Protein AF-A0A8H7GS78-F1 (afdb_monomer)

Mean predicted aligned error: 7.45 Å

Secondary structure (DSSP, 8-state):
-BTTB------------TT------TT-SS---B-S-S--S-TTS--GGGGS--TT-B-HHHHHHHHHHHHHHHHHHHHHHHHTT--SSEEEEEEEETTTTEEEEEEEESS-S-S---EEEGGGTEESSHHHHHHHHH--EEEEETTTTEEEEEE----HHHHTTT---TT---HHHHHHHTT--HHHHHHHHHHHHHHT-SSTTTSPPHHHHHTSTTTTTS--TT-

Solvent-accessible surface area (backbone atoms only — not comparable to full-atom values): 13872 Å² total; per-residue (Å²): 122,69,89,85,47,83,79,79,84,81,84,85,76,92,76,83,68,90,83,64,75,82,45,61,58,94,87,49,94,57,76,53,52,52,69,81,82,64,68,84,76,52,78,54,40,42,38,52,66,53,70,44,88,53,90,84,36,43,57,65,70,46,37,51,26,22,26,50,26,46,49,53,50,28,54,42,33,38,54,45,27,66,72,68,65,38,81,69,70,36,32,78,48,73,40,73,41,82,88,80,75,45,77,50,75,50,77,42,42,20,44,59,67,45,63,43,51,41,60,70,33,75,92,75,73,36,41,68,27,68,55,40,38,47,38,69,73,25,50,47,39,67,48,74,42,79,85,82,72,46,76,50,79,80,40,76,61,66,35,54,75,56,78,47,50,82,68,72,61,92,84,69,83,49,79,76,55,53,68,68,48,75,80,63,54,75,67,57,55,53,52,46,42,51,50,43,45,29,20,54,37,88,48,62,90,73,27,46,48,67,71,55,50,60,71,28,80,81,37,67,85,55,90,58,99,82,121

Structure (mmCIF, N/CA/C/O backbone):
data_AF-A0A8H7GS78-F1
#
_entry.id   AF-A0A8H7GS78-F1
#
loop_
_atom_site.group_PDB
_atom_site.id
_atom_site.type_symbol
_atom_site.label_atom_id
_atom_site.label_alt_id
_atom_site.label_comp_id
_atom_site.label_asym_id
_atom_site.label_entity_id
_atom_site.label_seq_id
_atom_site.pdbx_PDB_ins_code
_atom_site.Cartn_x
_atom_site.Cartn_y
_atom_site.Cartn_z
_atom_site.occupancy
_atom_site.B_iso_or_equiv
_atom_site.auth_seq_id
_atom_site.auth_comp_id
_atom_site.auth_asym_id
_atom_site.auth_atom_id
_atom_site.pdbx_PDB_model_num
ATOM 1 N N . MET A 1 1 ? 24.995 -21.670 -1.827 1.00 32.62 1 MET A N 1
ATOM 2 C CA . MET A 1 1 ? 25.680 -21.314 -3.086 1.00 32.62 1 MET A CA 1
ATOM 3 C C . MET A 1 1 ? 24.700 -21.621 -4.195 1.00 32.62 1 MET A C 1
ATOM 5 O O . MET A 1 1 ? 24.279 -22.762 -4.278 1.00 32.62 1 MET A O 1
ATOM 9 N N . VAL A 1 2 ? 24.305 -20.624 -4.973 1.00 42.94 2 VAL A N 1
ATOM 10 C CA . VAL A 1 2 ? 23.722 -20.824 -6.304 1.00 42.94 2 VAL A CA 1
ATOM 11 C C . VAL A 1 2 ? 24.726 -20.123 -7.220 1.00 42.94 2 VAL A C 1
ATOM 13 O O . VAL A 1 2 ? 25.110 -18.991 -6.922 1.00 42.94 2 VAL A O 1
ATOM 16 N N . ASP A 1 3 ? 25.297 -20.839 -8.188 1.00 47.97 3 ASP A N 1
ATOM 17 C CA . ASP A 1 3 ? 26.319 -20.322 -9.117 1.00 47.97 3 ASP A CA 1
ATOM 18 C C . ASP A 1 3 ? 27.620 -19.758 -8.509 1.00 47.97 3 ASP A C 1
ATOM 20 O O . ASP A 1 3 ? 28.215 -18.804 -9.006 1.00 47.97 3 ASP A O 1
ATOM 24 N N . GLY A 1 4 ? 28.111 -20.331 -7.404 1.00 53.88 4 GLY A N 1
ATOM 25 C CA . GLY A 1 4 ? 29.438 -19.981 -6.862 1.00 53.88 4 GLY A CA 1
ATOM 26 C C . GLY A 1 4 ? 29.580 -18.545 -6.322 1.00 53.88 4 GLY A C 1
ATOM 27 O O . GLY A 1 4 ? 30.627 -18.197 -5.776 1.00 53.88 4 GLY A O 1
ATOM 28 N N . LYS A 1 5 ? 28.530 -17.716 -6.388 1.00 56.47 5 LYS A N 1
ATOM 29 C CA . LYS A 1 5 ? 28.493 -16.371 -5.805 1.00 56.47 5 LYS A CA 1
ATOM 30 C C . LYS A 1 5 ? 27.976 -16.432 -4.366 1.00 56.47 5 LYS A C 1
ATOM 32 O O . LYS A 1 5 ? 26.915 -16.985 -4.067 1.00 56.47 5 LYS A O 1
ATOM 37 N N . LYS A 1 6 ? 28.736 -15.848 -3.436 1.00 52.50 6 LYS A N 1
ATOM 38 C CA . LYS A 1 6 ? 28.308 -15.648 -2.043 1.00 52.50 6 LYS A CA 1
ATOM 39 C C . LYS A 1 6 ? 27.243 -14.543 -2.039 1.00 52.50 6 LYS A C 1
ATOM 41 O O . LYS A 1 6 ? 27.588 -13.371 -2.145 1.00 52.50 6 LYS A O 1
ATOM 46 N N . ARG A 1 7 ? 25.954 -14.896 -1.942 1.00 58.84 7 ARG A N 1
ATOM 47 C CA . ARG A 1 7 ? 24.895 -13.901 -1.701 1.00 58.84 7 ARG A CA 1
ATOM 48 C C . ARG A 1 7 ? 25.190 -13.205 -0.366 1.00 58.84 7 ARG A C 1
ATOM 50 O O . ARG A 1 7 ? 25.323 -13.868 0.663 1.00 58.84 7 ARG A O 1
ATOM 57 N N . CYS A 1 8 ? 25.358 -11.884 -0.392 1.00 59.19 8 CYS A N 1
ATOM 58 C CA . CYS A 1 8 ? 25.516 -11.092 0.823 1.00 59.19 8 CYS A CA 1
ATOM 59 C C . CYS A 1 8 ? 24.169 -11.066 1.554 1.00 59.19 8 CYS A C 1
ATOM 61 O O . CYS A 1 8 ? 23.173 -10.606 0.996 1.00 59.19 8 CYS A O 1
ATOM 63 N N . ARG A 1 9 ? 24.120 -11.592 2.782 1.00 68.69 9 ARG A N 1
ATOM 64 C CA . ARG A 1 9 ? 22.907 -11.562 3.602 1.00 68.69 9 ARG A CA 1
ATOM 65 C C . ARG A 1 9 ? 22.712 -10.145 4.132 1.00 68.69 9 ARG A C 1
ATOM 67 O O . ARG A 1 9 ? 23.463 -9.700 4.998 1.00 68.69 9 ARG A O 1
ATOM 74 N N . VAL A 1 10 ? 21.702 -9.449 3.623 1.00 75.25 10 VAL A N 1
ATOM 75 C CA . VAL A 1 10 ? 21.278 -8.155 4.165 1.00 75.25 10 VAL A CA 1
ATOM 76 C C . VAL A 1 10 ? 20.312 -8.418 5.316 1.00 75.25 10 VAL A C 1
ATOM 78 O O . VAL A 1 10 ? 19.268 -9.029 5.118 1.00 75.25 10 VAL A O 1
ATOM 81 N N . ASN A 1 11 ? 20.659 -7.959 6.518 1.00 79.12 11 ASN A N 1
ATOM 82 C CA . ASN A 1 11 ? 19.765 -7.999 7.674 1.00 79.12 11 ASN A CA 1
ATOM 83 C C . ASN A 1 11 ? 19.215 -6.593 7.919 1.00 79.12 11 ASN A C 1
ATOM 85 O O . ASN A 1 11 ? 19.964 -5.696 8.309 1.00 79.12 11 ASN A O 1
ATOM 89 N N . LEU A 1 12 ? 17.914 -6.411 7.702 1.00 84.25 12 LEU A N 1
ATOM 90 C CA . LEU A 1 12 ? 17.214 -5.164 7.998 1.00 84.25 12 LEU A CA 1
ATOM 91 C C . LEU A 1 12 ? 16.594 -5.239 9.395 1.00 84.25 12 LEU A C 1
ATOM 93 O O . LEU A 1 12 ? 16.055 -6.270 9.791 1.00 84.25 12 LEU A O 1
ATOM 97 N N . LYS A 1 13 ? 16.675 -4.139 10.145 1.00 87.19 13 LYS A N 1
ATOM 98 C CA . LYS A 1 13 ? 16.045 -3.994 11.461 1.00 87.19 13 LYS A CA 1
ATOM 99 C C . LYS A 1 13 ? 15.246 -2.700 11.486 1.00 87.19 13 LYS A C 1
ATOM 101 O O . LYS A 1 13 ? 15.746 -1.669 11.046 1.00 87.19 13 LYS A O 1
ATOM 106 N N . ILE A 1 14 ? 14.029 -2.764 12.016 1.00 90.75 14 ILE A N 1
ATOM 107 C CA . ILE A 1 14 ? 13.222 -1.574 12.297 1.00 90.75 14 ILE A CA 1
ATOM 108 C C . ILE A 1 14 ? 13.773 -0.927 13.571 1.00 90.75 14 ILE A C 1
ATOM 110 O O . ILE A 1 14 ? 14.074 -1.615 14.548 1.00 90.75 14 ILE A O 1
ATOM 114 N N . SER A 1 15 ? 13.924 0.392 13.546 1.00 92.44 15 SER A N 1
ATOM 115 C CA . SER A 1 15 ? 14.403 1.202 14.665 1.00 92.44 15 SER A CA 1
ATOM 116 C C . SER A 1 15 ? 13.497 2.412 14.883 1.00 92.44 15 SER A C 1
ATOM 118 O O . SER A 1 15 ? 12.616 2.668 14.073 1.00 92.44 15 SER A O 1
ATOM 120 N N . ASP A 1 16 ? 13.774 3.174 15.942 1.00 91.12 16 ASP A N 1
ATOM 121 C CA . ASP A 1 16 ? 13.044 4.386 16.336 1.00 91.12 16 ASP A CA 1
ATOM 122 C C . ASP A 1 16 ? 11.577 4.147 16.739 1.00 91.12 16 ASP A C 1
ATOM 124 O O . ASP A 1 16 ? 10.620 4.440 16.028 1.00 91.12 16 ASP A O 1
ATOM 128 N N . PHE A 1 17 ? 11.406 3.632 17.957 1.00 92.19 17 PHE A N 1
ATOM 129 C CA . PHE A 1 17 ? 10.097 3.416 18.578 1.00 92.19 17 PHE A CA 1
ATOM 130 C C . PHE A 1 17 ? 9.628 4.625 19.412 1.00 92.19 17 PHE A C 1
ATOM 132 O O . PHE A 1 17 ? 8.694 4.494 20.205 1.00 92.19 17 PHE A O 1
ATOM 139 N N . GLY A 1 18 ? 10.229 5.815 19.243 1.00 89.62 18 GLY A N 1
ATOM 140 C CA . GLY A 1 18 ? 9.915 7.013 20.040 1.00 89.62 18 GLY A CA 1
ATOM 141 C C . GLY A 1 18 ? 8.491 7.556 19.851 1.00 89.62 18 GLY A C 1
ATOM 142 O O . GLY A 1 18 ? 8.005 8.332 20.673 1.00 89.62 18 GLY A O 1
ATOM 143 N N . LYS A 1 19 ? 7.807 7.135 18.780 1.00 88.25 19 LYS A N 1
ATOM 144 C CA . LYS A 1 19 ? 6.396 7.446 18.481 1.00 88.25 19 LYS A CA 1
ATOM 145 C C . LYS A 1 19 ? 5.484 6.213 18.497 1.00 88.25 19 LYS A C 1
ATOM 147 O O . LYS A 1 19 ? 4.354 6.286 18.021 1.00 88.25 19 LYS A O 1
ATOM 152 N N . SER A 1 20 ? 5.966 5.087 19.022 1.00 89.62 20 SER A N 1
ATOM 153 C CA . SER A 1 20 ? 5.157 3.875 19.162 1.00 89.62 20 SER A CA 1
ATOM 154 C C . SER A 1 20 ? 4.096 4.033 20.256 1.00 89.62 20 SER A C 1
ATOM 156 O O . SER A 1 20 ? 4.178 4.907 21.120 1.00 89.62 20 SER A O 1
ATOM 158 N N . SER A 1 21 ? 3.055 3.210 20.206 1.00 90.56 21 SER A N 1
ATOM 159 C CA . SER A 1 21 ? 2.005 3.173 21.224 1.00 90.56 21 SER A CA 1
ATOM 160 C C . 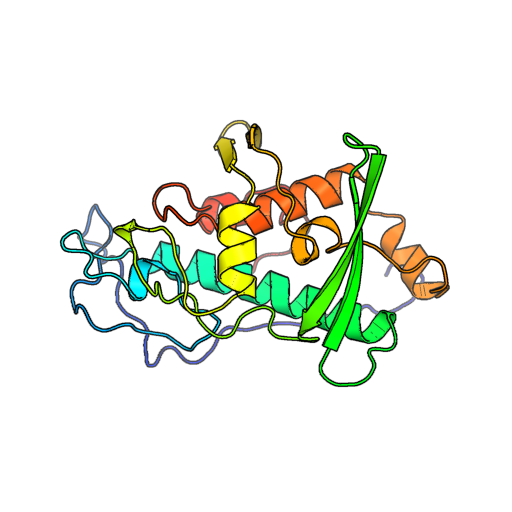SER A 1 21 ? 1.592 1.733 21.485 1.00 90.56 21 SER A C 1
ATOM 162 O O . SER A 1 21 ? 1.703 0.874 20.609 1.00 90.56 21 SER A O 1
ATOM 164 N N . VAL A 1 22 ? 1.128 1.462 22.703 1.00 90.94 22 VAL A N 1
ATOM 165 C CA . VAL A 1 22 ? 0.642 0.135 23.082 1.00 90.94 22 VAL A CA 1
ATOM 166 C C . VAL A 1 22 ? -0.713 -0.089 22.419 1.00 90.94 22 VAL A C 1
ATOM 168 O O . VAL A 1 22 ? -1.695 0.549 22.772 1.00 90.94 22 VAL A O 1
ATOM 171 N N . VAL A 1 23 ? -0.754 -1.000 21.450 1.00 91.62 23 VAL A N 1
ATOM 172 C CA . VAL A 1 23 ? -1.982 -1.348 20.712 1.00 91.62 23 VAL A CA 1
ATOM 173 C C . VAL A 1 23 ? -2.824 -2.400 21.423 1.00 91.62 23 VAL A C 1
ATOM 175 O O . VAL A 1 23 ? -4.000 -2.560 21.116 1.00 91.62 23 VAL A O 1
ATOM 178 N N . ARG A 1 24 ? -2.229 -3.165 22.344 1.00 92.94 24 ARG A N 1
ATOM 179 C CA . ARG A 1 24 ? -2.907 -4.220 23.098 1.00 92.94 24 ARG A CA 1
ATOM 180 C C . ARG A 1 24 ? -2.079 -4.616 24.315 1.00 92.94 24 ARG A C 1
ATOM 182 O O . ARG A 1 24 ? -0.886 -4.885 24.182 1.00 92.94 24 ARG A O 1
ATOM 189 N N . THR A 1 25 ? -2.705 -4.698 25.482 1.00 91.62 25 THR A N 1
ATOM 190 C CA . THR A 1 25 ? -2.110 -5.307 26.679 1.00 91.62 25 THR A CA 1
ATOM 191 C C . THR A 1 25 ? -2.530 -6.771 26.813 1.00 91.62 25 THR A C 1
ATOM 193 O O . THR A 1 25 ? -3.437 -7.241 26.127 1.00 91.62 25 THR A O 1
ATOM 196 N N . GLN A 1 26 ? -1.905 -7.509 27.733 1.00 90.38 26 GLN A N 1
ATOM 197 C CA . GLN A 1 26 ? -2.295 -8.892 28.037 1.00 90.38 26 GLN A CA 1
ATOM 198 C C . GLN A 1 26 ? -3.763 -9.020 28.489 1.00 90.38 26 GLN A C 1
ATOM 200 O O . GLN A 1 26 ? -4.372 -10.072 28.310 1.00 90.38 26 GLN A O 1
ATOM 205 N N . TRP A 1 27 ? -4.328 -7.956 29.060 1.00 91.81 27 TRP A N 1
ATOM 206 C CA . TRP A 1 27 ? -5.683 -7.927 29.611 1.00 91.81 27 TRP A CA 1
ATOM 207 C C . TRP A 1 27 ? -6.740 -7.549 28.570 1.00 91.81 27 TRP A C 1
ATOM 209 O O . TRP A 1 27 ? -7.931 -7.754 28.797 1.00 91.81 27 TRP A O 1
ATOM 219 N N . ASP A 1 28 ? -6.311 -7.021 27.421 1.00 91.25 28 ASP A N 1
ATOM 220 C CA . ASP A 1 28 ? -7.216 -6.564 26.378 1.00 91.25 28 ASP A CA 1
ATOM 221 C C . ASP A 1 28 ? -7.619 -7.707 25.442 1.00 91.25 28 ASP A C 1
ATOM 223 O O . ASP A 1 28 ? -6.794 -8.460 24.901 1.00 91.25 28 ASP A O 1
ATOM 227 N N . THR A 1 29 ? -8.918 -7.803 25.176 1.00 89.75 29 THR A N 1
ATOM 228 C CA . THR A 1 29 ? -9.470 -8.709 24.161 1.00 89.75 29 THR A CA 1
ATOM 229 C C . THR A 1 29 ? -9.411 -8.109 22.756 1.00 89.75 29 THR A C 1
ATOM 231 O O . THR A 1 29 ? -9.312 -8.859 21.785 1.00 89.75 29 THR A O 1
ATOM 234 N N . LEU A 1 30 ? -9.426 -6.778 22.645 1.00 90.12 30 LEU A N 1
ATOM 235 C CA . LEU A 1 30 ? -9.452 -6.016 21.394 1.00 90.12 30 LEU A CA 1
ATOM 236 C C . LEU A 1 30 ? -8.286 -5.018 21.317 1.00 90.12 30 LEU A C 1
ATOM 238 O O . LEU A 1 30 ? -7.628 -4.738 22.313 1.00 90.12 30 LEU A O 1
ATOM 242 N N . GLU A 1 31 ? -8.028 -4.495 20.117 1.00 92.00 31 GLU A N 1
ATOM 243 C CA . GLU A 1 31 ? -7.043 -3.427 19.898 1.00 92.00 31 GLU A CA 1
ATOM 244 C C . GLU A 1 31 ? -7.481 -2.117 20.578 1.00 92.00 31 GLU A C 1
ATOM 246 O O . GLU A 1 31 ? -8.643 -1.714 20.484 1.00 92.00 31 GLU A O 1
ATOM 251 N N . GLN A 1 32 ? -6.533 -1.425 21.209 1.00 91.56 32 GLN A N 1
ATOM 252 C CA . GLN A 1 32 ? -6.673 -0.045 21.659 1.00 91.56 32 GLN A CA 1
ATOM 253 C C . GLN A 1 32 ? -6.492 0.901 20.466 1.00 91.56 32 GLN A C 1
ATOM 255 O O . GLN A 1 32 ? -5.402 1.023 19.905 1.00 91.56 32 GLN A O 1
ATOM 260 N N . LEU A 1 33 ? -7.576 1.566 20.069 1.00 90.94 33 LEU A N 1
ATOM 261 C CA . LEU A 1 33 ? -7.566 2.503 18.948 1.00 90.94 33 LEU A CA 1
ATOM 262 C C . LEU A 1 33 ? -7.028 3.872 19.375 1.00 90.94 33 LEU A C 1
ATOM 264 O O . LEU A 1 33 ? -7.306 4.348 20.476 1.00 90.94 33 LEU A O 1
ATOM 268 N N . SER A 1 34 ? -6.317 4.546 18.472 1.00 87.50 34 SER A N 1
ATOM 269 C CA . SER A 1 34 ? -5.896 5.931 18.683 1.00 87.50 34 SER A CA 1
ATOM 270 C C . SER A 1 34 ? -7.085 6.880 18.543 1.00 87.50 34 SER A C 1
ATOM 272 O O . SER A 1 34 ? -7.763 6.887 17.514 1.00 87.50 34 SER A O 1
ATOM 274 N N . THR A 1 35 ? -7.322 7.700 19.567 1.00 84.06 35 THR A N 1
ATOM 275 C CA . THR A 1 35 ? -8.411 8.693 19.616 1.00 84.06 35 THR A CA 1
ATOM 276 C C . THR A 1 35 ? -7.904 10.129 19.754 1.00 84.06 35 THR A C 1
ATOM 278 O O . THR A 1 35 ? -8.701 11.034 19.984 1.00 84.06 35 THR A O 1
ATOM 281 N N . SER A 1 36 ? -6.589 10.359 19.649 1.00 73.38 36 SER A N 1
ATOM 282 C CA . SER A 1 36 ? -5.973 11.672 19.899 1.00 73.38 36 SER A CA 1
ATOM 283 C C . SER A 1 36 ? -6.441 12.759 18.927 1.00 73.38 36 SER A C 1
ATOM 285 O O . SER A 1 36 ? -6.293 13.940 19.227 1.00 73.38 36 SER A O 1
ATOM 287 N N . GLY A 1 37 ? -6.974 12.377 17.758 1.00 70.00 37 GLY A N 1
ATOM 288 C CA . GLY A 1 37 ? -7.360 13.304 16.688 1.00 70.00 37 GLY A CA 1
ATOM 289 C C . GLY A 1 37 ? -6.177 14.059 16.071 1.00 70.00 37 GLY A C 1
ATOM 290 O O . GLY A 1 37 ? -6.375 14.913 15.212 1.00 70.00 37 GLY A O 1
ATOM 291 N N . VAL A 1 38 ? -4.952 13.755 16.506 1.00 76.62 38 VAL A N 1
ATOM 292 C CA . VAL A 1 38 ? -3.710 14.315 15.979 1.00 76.62 38 VAL A CA 1
ATOM 293 C C . VAL A 1 38 ? -3.105 13.275 15.058 1.00 76.62 38 VAL A C 1
ATOM 295 O O . VAL A 1 38 ? -2.898 12.137 15.475 1.00 76.62 38 VAL A O 1
ATOM 298 N N . ALA A 1 39 ? -2.809 13.680 13.829 1.00 79.50 39 ALA A N 1
ATOM 299 C CA . ALA A 1 39 ? -2.180 12.809 12.855 1.00 79.50 39 ALA A CA 1
ATOM 300 C C . ALA A 1 39 ? -0.751 12.455 13.311 1.00 79.50 39 ALA A C 1
ATOM 302 O O . ALA A 1 39 ? 0.039 13.342 13.652 1.00 79.50 39 ALA A O 1
ATOM 303 N N . ILE A 1 40 ? -0.420 11.161 13.351 1.00 82.94 40 ILE A N 1
ATOM 304 C CA . ILE A 1 40 ? 0.877 10.661 13.833 1.00 82.94 40 ILE A CA 1
ATOM 305 C C . ILE A 1 40 ? 1.567 9.879 12.717 1.00 82.94 40 ILE A C 1
ATOM 307 O O . ILE A 1 40 ? 1.210 8.736 12.419 1.00 82.94 40 ILE A O 1
ATOM 311 N N . GLY A 1 41 ? 2.622 10.471 12.164 1.00 85.00 41 GLY A N 1
ATOM 312 C CA . GLY A 1 41 ? 3.499 9.842 11.186 1.00 85.00 41 GLY A CA 1
ATOM 313 C C . GLY A 1 41 ? 4.287 10.879 10.398 1.00 85.00 41 GLY A C 1
ATOM 314 O O . GLY A 1 41 ? 4.298 12.063 10.738 1.00 85.00 41 GLY A O 1
ATOM 315 N N . SER A 1 42 ? 4.945 10.418 9.342 1.00 91.88 42 SER A N 1
ATOM 316 C CA . SER A 1 42 ? 5.601 11.284 8.369 1.00 91.88 42 SER A CA 1
ATOM 317 C C . SER A 1 42 ? 4.894 11.152 7.030 1.00 91.88 42 SER A C 1
ATOM 319 O O . SER A 1 42 ? 4.731 10.046 6.510 1.00 91.88 42 SER A O 1
ATOM 321 N N . GLU A 1 43 ? 4.500 12.282 6.454 1.00 93.06 43 GLU A N 1
ATOM 322 C CA . GLU A 1 43 ? 4.226 12.370 5.020 1.00 93.06 43 GLU A CA 1
ATOM 323 C C . GLU A 1 43 ? 5.469 11.854 4.266 1.00 93.06 43 GLU A C 1
ATOM 325 O O . GLU A 1 43 ? 6.583 12.214 4.664 1.00 93.06 43 GLU A O 1
ATOM 330 N N . PRO A 1 44 ? 5.367 10.964 3.254 1.00 94.50 44 PRO A N 1
ATOM 331 C CA . PRO A 1 44 ? 4.194 10.455 2.518 1.00 94.50 44 PRO A CA 1
ATOM 332 C C . PRO A 1 44 ? 3.646 9.080 2.967 1.00 94.50 44 PRO A C 1
ATOM 334 O O . PRO A 1 44 ? 2.823 8.472 2.276 1.00 94.50 44 PRO A O 1
ATOM 337 N N . TYR A 1 45 ? 4.117 8.553 4.097 1.00 96.38 45 TYR A N 1
ATOM 338 C CA . TYR A 1 45 ? 3.793 7.203 4.584 1.00 96.38 45 TYR A CA 1
ATOM 339 C C . TYR A 1 45 ? 2.490 7.139 5.388 1.00 96.38 45 TYR A C 1
ATOM 341 O O . TYR A 1 45 ? 2.041 6.054 5.750 1.00 96.38 45 TYR A O 1
ATOM 349 N N . MET A 1 46 ? 1.896 8.290 5.702 1.00 95.00 46 MET A N 1
ATOM 350 C CA . MET A 1 46 ? 0.677 8.379 6.501 1.00 95.00 46 MET A CA 1
ATOM 351 C C . MET A 1 46 ? -0.535 7.835 5.746 1.00 95.00 46 MET A C 1
ATOM 353 O O . MET A 1 46 ? -0.760 8.149 4.575 1.00 95.00 46 MET A O 1
ATOM 357 N N . ALA A 1 47 ? -1.329 7.025 6.443 1.00 94.88 47 ALA A N 1
ATOM 358 C CA . ALA A 1 47 ? -2.569 6.478 5.915 1.00 94.88 47 ALA A CA 1
ATOM 359 C C . ALA A 1 47 ? -3.645 7.576 5.798 1.00 94.88 47 ALA A C 1
ATOM 361 O O . ALA A 1 47 ? -3.694 8.469 6.646 1.00 94.88 47 ALA A O 1
ATOM 362 N N . PRO A 1 48 ? -4.535 7.526 4.792 1.00 93.44 48 PRO A N 1
ATOM 363 C CA . PRO A 1 48 ? -5.516 8.585 4.547 1.00 93.44 48 PRO A CA 1
ATOM 364 C C . PRO A 1 48 ? -6.467 8.816 5.728 1.00 93.44 48 PRO A C 1
ATOM 366 O O . PRO A 1 48 ? -6.916 9.941 5.942 1.0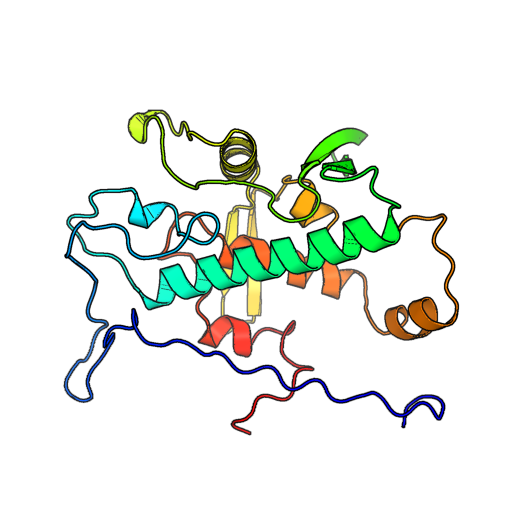0 93.44 48 PRO A O 1
ATOM 369 N N . GLU A 1 49 ? -6.770 7.779 6.515 1.00 91.44 49 GLU A N 1
ATOM 370 C CA . GLU A 1 49 ? -7.631 7.895 7.693 1.00 91.44 49 GLU A CA 1
ATOM 371 C C . GLU A 1 49 ? -7.042 8.766 8.818 1.00 91.44 49 GLU A C 1
ATOM 373 O O . GLU A 1 49 ? -7.820 9.341 9.577 1.00 91.44 49 GLU A O 1
ATOM 378 N N . GLU A 1 50 ? -5.715 8.942 8.889 1.00 90.69 50 GLU A N 1
ATOM 379 C CA . GLU A 1 50 ? -5.039 9.827 9.862 1.00 90.69 50 GLU A CA 1
ATOM 380 C C . GLU A 1 50 ? -5.403 11.301 9.657 1.00 90.69 50 GLU A C 1
ATOM 382 O O . GLU A 1 50 ? -5.380 12.093 10.595 1.00 90.69 50 GLU A O 1
ATOM 387 N N . HIS A 1 51 ? -5.780 11.671 8.433 1.00 87.94 51 HIS A N 1
ATOM 388 C CA . HIS A 1 51 ? -6.198 13.028 8.085 1.00 87.94 51 HIS A CA 1
ATOM 389 C C . HIS A 1 51 ? -7.701 13.259 8.292 1.00 87.94 51 HIS A C 1
ATOM 391 O O . HIS A 1 51 ? -8.226 14.327 7.966 1.00 87.94 51 HIS A O 1
ATOM 397 N N . THR A 1 52 ? -8.422 12.256 8.793 1.00 81.31 52 THR A N 1
ATOM 398 C CA . THR A 1 52 ? -9.862 12.334 9.029 1.00 81.31 52 THR A CA 1
ATOM 399 C C . THR A 1 52 ? -10.160 12.324 10.519 1.00 81.31 52 THR A C 1
ATOM 401 O O . THR A 1 52 ? -9.553 11.575 11.279 1.00 81.31 52 THR A O 1
ATOM 404 N N . ASN A 1 53 ? -11.145 13.119 10.947 1.00 68.12 53 ASN A N 1
ATOM 405 C CA . ASN A 1 53 ? -11.672 13.035 12.309 1.00 68.12 53 ASN A CA 1
ATOM 406 C C . ASN A 1 53 ? -12.484 11.743 12.462 1.00 68.12 53 ASN A C 1
ATOM 408 O O . ASN A 1 53 ? -13.713 11.730 12.360 1.00 68.12 53 ASN A O 1
ATOM 412 N N . ALA A 1 54 ? -11.783 10.632 12.674 1.00 66.31 54 ALA A N 1
ATOM 413 C CA . ALA A 1 54 ? -12.386 9.342 12.937 1.00 66.31 54 ALA A CA 1
ATOM 414 C C . ALA A 1 54 ? -12.883 9.303 14.388 1.00 66.31 54 ALA A C 1
ATOM 416 O O . ALA A 1 54 ? -12.159 8.919 15.303 1.00 66.31 54 ALA A O 1
ATOM 417 N N . HIS A 1 55 ? -14.154 9.653 14.605 1.00 67.56 55 HIS A N 1
ATOM 418 C CA . HIS A 1 55 ? -14.803 9.516 15.919 1.00 67.56 55 HIS A CA 1
ATOM 419 C C . HIS A 1 55 ? -14.747 8.083 16.480 1.00 67.56 55 HIS A C 1
ATOM 421 O O . HIS A 1 55 ? -14.867 7.891 17.683 1.00 67.56 55 HIS A O 1
ATOM 427 N N . GLN A 1 56 ? -14.570 7.081 15.612 1.00 73.44 56 GLN A N 1
ATOM 428 C CA . GLN A 1 56 ? -14.480 5.666 15.981 1.00 73.44 56 GLN A CA 1
ATOM 429 C C . GLN A 1 56 ? -13.057 5.214 16.361 1.00 73.44 56 GLN A C 1
ATOM 431 O O . GLN A 1 56 ? -12.882 4.049 16.703 1.00 73.44 56 GLN A O 1
ATOM 436 N N . GLY A 1 57 ? -12.063 6.109 16.318 1.00 86.12 57 GLY A N 1
ATOM 437 C CA . GLY A 1 57 ? -10.654 5.788 16.544 1.00 86.12 57 GLY A CA 1
ATOM 438 C C . GLY A 1 57 ? -9.967 5.145 15.331 1.00 86.12 57 GLY A C 1
ATOM 439 O O . GLY A 1 57 ? -10.618 4.640 14.413 1.00 86.12 57 GLY A O 1
ATOM 440 N N . ILE A 1 58 ? -8.633 5.188 15.320 1.00 90.31 58 ILE A N 1
ATOM 441 C CA . ILE A 1 58 ? -7.779 4.672 14.239 1.00 90.31 58 ILE A CA 1
ATOM 442 C C . ILE A 1 58 ? -6.999 3.452 14.735 1.00 90.31 58 ILE A C 1
ATOM 444 O O . ILE A 1 58 ? -6.402 3.486 15.811 1.00 90.31 58 ILE A O 1
ATOM 448 N N . SER A 1 59 ? -6.985 2.382 13.937 1.00 93.06 59 SER A N 1
ATOM 449 C CA . SER A 1 59 ? -6.146 1.207 14.196 1.00 93.06 59 SER A CA 1
ATOM 450 C C . SER A 1 59 ? -4.698 1.517 13.831 1.00 93.06 59 SER A C 1
ATOM 452 O O . SER A 1 59 ? -4.377 1.777 12.665 1.00 93.06 59 SER A O 1
ATOM 454 N N . LEU A 1 60 ? -3.818 1.469 14.829 1.00 92.25 60 LEU A N 1
ATOM 455 C CA . LEU A 1 60 ? -2.390 1.719 14.640 1.00 92.25 60 LEU A CA 1
ATOM 456 C C . LEU A 1 60 ? -1.734 0.567 13.865 1.00 92.25 60 LEU A C 1
ATOM 458 O O . LEU A 1 60 ? -0.836 0.783 13.057 1.00 92.25 60 LEU A O 1
ATOM 462 N N . LEU A 1 61 ? -2.252 -0.653 14.017 1.00 93.50 61 LEU A N 1
ATOM 463 C CA . LEU A 1 61 ? -1.793 -1.801 13.235 1.00 93.50 61 LEU A CA 1
ATOM 464 C C . LEU A 1 61 ? -2.090 -1.630 11.739 1.00 93.50 61 LEU A C 1
ATOM 466 O O . LEU A 1 61 ? -1.271 -1.971 10.882 1.00 93.50 61 LEU A O 1
ATOM 470 N N . LYS A 1 62 ? -3.269 -1.095 11.398 1.00 94.81 62 LYS A N 1
ATOM 471 C CA . LYS A 1 62 ? -3.660 -0.909 9.996 1.00 94.81 62 LYS A CA 1
ATOM 472 C C . LYS A 1 62 ? -2.908 0.230 9.326 1.00 94.81 62 LYS A C 1
ATOM 474 O O . LYS A 1 62 ? -2.592 0.091 8.142 1.00 94.81 62 LYS A O 1
ATOM 479 N N . LYS A 1 63 ? -2.601 1.327 10.024 1.00 93.12 63 LYS A N 1
ATOM 480 C CA . LYS A 1 63 ? -1.778 2.391 9.426 1.00 93.12 63 LYS A CA 1
ATOM 481 C C . LYS A 1 63 ? -0.334 1.932 9.183 1.00 93.12 63 LYS A C 1
ATOM 483 O O . LYS A 1 63 ? 0.238 2.305 8.166 1.00 93.12 63 LYS A O 1
ATOM 488 N N . ASP A 1 64 ? 0.222 1.060 10.028 1.00 95.00 64 ASP A N 1
ATOM 489 C CA . ASP A 1 64 ? 1.562 0.499 9.800 1.00 95.00 64 ASP A CA 1
ATOM 490 C C . ASP A 1 64 ? 1.578 -0.408 8.558 1.00 95.00 64 ASP A C 1
ATOM 492 O O . ASP A 1 64 ? 2.516 -0.369 7.762 1.00 95.00 64 ASP A O 1
ATOM 496 N N . CYS A 1 65 ? 0.493 -1.155 8.314 1.00 96.56 65 CYS A N 1
ATOM 497 C CA . CYS A 1 65 ? 0.325 -1.924 7.074 1.00 96.56 65 CYS A CA 1
ATOM 498 C C . CYS A 1 65 ? 0.256 -1.016 5.830 1.00 96.56 65 CYS A C 1
ATOM 500 O O . CYS A 1 65 ? 0.803 -1.362 4.783 1.00 96.56 65 CYS A O 1
ATOM 502 N N . TRP A 1 66 ? -0.371 0.160 5.939 1.00 97.44 66 TRP A N 1
ATOM 503 C CA . TRP A 1 66 ? -0.356 1.162 4.868 1.00 97.44 66 TRP A CA 1
ATOM 504 C C . TRP A 1 66 ? 1.057 1.687 4.610 1.00 97.44 66 TRP A C 1
ATOM 506 O O . TRP A 1 66 ? 1.509 1.708 3.464 1.00 97.44 66 TRP A O 1
ATOM 516 N N . ALA A 1 67 ? 1.773 2.069 5.671 1.00 96.75 67 ALA A N 1
ATOM 517 C CA . ALA A 1 67 ? 3.146 2.555 5.573 1.00 96.75 67 ALA A CA 1
ATOM 518 C C . ALA A 1 67 ? 4.064 1.512 4.917 1.00 96.75 67 ALA A C 1
ATOM 520 O O . ALA A 1 67 ? 4.868 1.862 4.053 1.00 96.75 67 ALA A O 1
ATOM 521 N N . LEU A 1 68 ? 3.886 0.225 5.238 1.00 96.19 68 LEU A N 1
ATOM 522 C CA . LEU A 1 68 ? 4.576 -0.876 4.564 1.00 96.19 68 LEU A CA 1
ATOM 523 C C . LEU A 1 68 ? 4.275 -0.905 3.058 1.00 96.19 68 LEU A C 1
ATOM 525 O O . LEU A 1 68 ? 5.201 -1.010 2.256 1.00 96.19 68 LEU A O 1
ATOM 529 N N . GLY A 1 69 ? 3.008 -0.764 2.658 1.00 96.81 69 GLY A N 1
ATOM 530 C CA . GLY A 1 69 ? 2.623 -0.672 1.246 1.00 96.81 69 GLY A CA 1
ATOM 531 C C . GLY A 1 69 ? 3.284 0.507 0.522 1.00 96.81 69 GLY A C 1
ATOM 532 O O . GLY A 1 69 ? 3.783 0.350 -0.595 1.00 96.81 69 GLY A O 1
ATOM 533 N N . ALA A 1 70 ? 3.357 1.670 1.175 1.00 97.19 70 ALA A N 1
ATOM 534 C CA . ALA A 1 70 ? 4.034 2.850 0.638 1.00 97.19 70 ALA A CA 1
ATOM 535 C C . ALA A 1 70 ? 5.553 2.634 0.506 1.00 97.19 70 ALA A C 1
ATOM 537 O O . ALA A 1 70 ? 6.136 2.998 -0.514 1.00 97.19 70 ALA A O 1
ATOM 538 N N . ILE A 1 71 ? 6.195 1.991 1.488 1.00 95.62 71 ILE A N 1
ATOM 539 C CA . ILE A 1 71 ? 7.622 1.631 1.431 1.00 95.62 71 ILE A CA 1
ATOM 540 C C . ILE A 1 71 ? 7.890 0.666 0.277 1.00 95.62 71 ILE A C 1
ATOM 542 O O . ILE A 1 71 ? 8.824 0.892 -0.490 1.00 95.62 71 ILE A O 1
ATOM 546 N N . VAL A 1 72 ? 7.068 -0.376 0.115 1.00 94.19 72 VAL A N 1
ATOM 547 C CA . VAL A 1 72 ? 7.173 -1.311 -1.017 1.00 94.19 72 VAL A CA 1
ATOM 548 C C . VAL A 1 72 ? 7.130 -0.539 -2.334 1.00 94.19 72 VAL A C 1
ATOM 550 O O . VAL A 1 72 ? 8.031 -0.697 -3.157 1.00 94.19 72 VAL A O 1
ATOM 553 N N . LEU A 1 73 ? 6.154 0.360 -2.508 1.00 94.00 73 LEU A N 1
ATOM 554 C CA . LEU A 1 73 ? 6.069 1.201 -3.703 1.00 94.00 73 LEU A CA 1
ATOM 555 C C . LEU A 1 73 ? 7.337 2.016 -3.940 1.00 94.00 73 LEU A C 1
ATOM 557 O O . LEU A 1 73 ? 7.868 2.003 -5.046 1.00 94.00 73 LEU A O 1
ATOM 561 N N . ILE A 1 74 ? 7.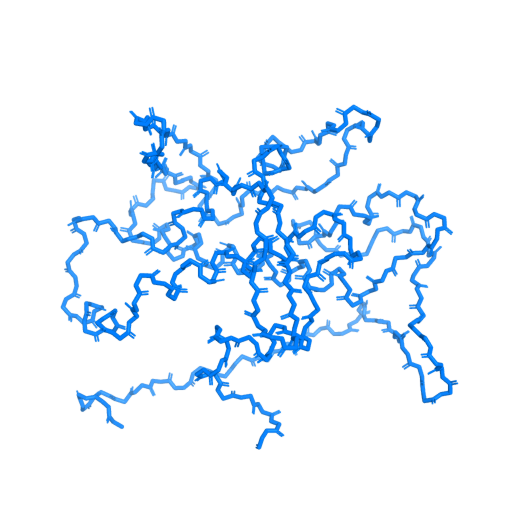826 2.707 -2.912 1.00 93.94 74 ILE A N 1
ATOM 562 C CA . ILE A 1 74 ? 9.009 3.565 -3.012 1.00 93.94 74 ILE A CA 1
ATOM 563 C C . ILE A 1 74 ? 10.244 2.742 -3.384 1.00 93.94 74 ILE A C 1
ATOM 565 O O . ILE A 1 74 ? 10.983 3.134 -4.282 1.00 93.94 74 ILE A O 1
ATOM 569 N N . LEU A 1 75 ? 10.459 1.586 -2.753 1.00 92.25 75 LEU A N 1
ATOM 570 C CA . LEU A 1 75 ? 11.612 0.728 -3.036 1.00 92.25 75 LEU A CA 1
ATOM 571 C C . LEU A 1 75 ? 11.603 0.222 -4.481 1.00 92.25 75 LEU A C 1
ATOM 573 O O . LEU A 1 75 ? 12.629 0.291 -5.161 1.00 92.25 75 LEU A O 1
ATOM 577 N N . PHE A 1 76 ? 10.451 -0.237 -4.975 1.00 89.62 76 PHE A N 1
ATOM 578 C CA . PHE A 1 76 ? 10.332 -0.665 -6.369 1.00 89.62 76 PHE A CA 1
ATOM 579 C C . PHE A 1 76 ? 10.441 0.501 -7.346 1.00 89.62 76 PHE A C 1
ATOM 581 O O . PHE A 1 76 ? 11.030 0.353 -8.413 1.00 89.62 76 PHE A O 1
ATOM 588 N N . ASN A 1 77 ? 9.950 1.678 -6.976 1.00 89.31 77 ASN A N 1
ATOM 589 C CA . ASN A 1 77 ? 10.056 2.860 -7.812 1.00 89.31 77 ASN A CA 1
ATOM 590 C C . ASN A 1 77 ? 11.502 3.384 -7.903 1.00 89.31 77 ASN A C 1
ATOM 592 O O . ASN A 1 77 ? 11.962 3.711 -8.994 1.00 89.31 77 ASN A O 1
ATOM 596 N N . ILE A 1 78 ? 12.261 3.356 -6.801 1.00 88.00 78 ILE A N 1
ATOM 597 C CA . ILE A 1 78 ? 13.703 3.660 -6.789 1.00 88.00 78 ILE A CA 1
ATOM 598 C C . ILE A 1 78 ? 14.468 2.643 -7.639 1.00 88.00 78 ILE A C 1
ATOM 600 O O . ILE A 1 78 ? 15.278 3.029 -8.484 1.00 88.00 78 ILE A O 1
ATOM 604 N N . ARG A 1 79 ? 14.190 1.345 -7.456 1.00 85.44 79 ARG A N 1
ATOM 605 C CA . ARG A 1 79 ? 14.760 0.272 -8.286 1.00 85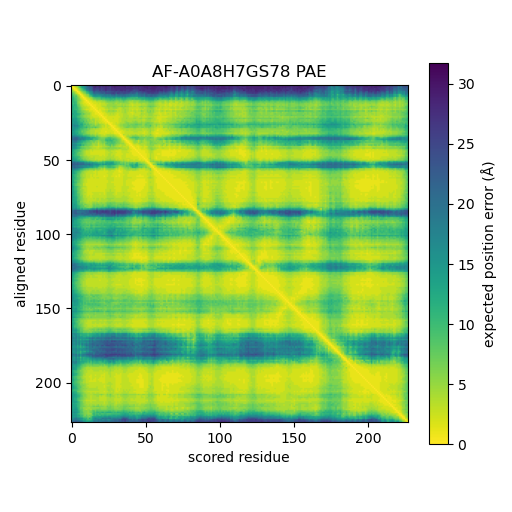.44 79 ARG A CA 1
ATOM 606 C C . ARG A 1 79 ? 14.485 0.525 -9.767 1.00 85.44 79 ARG A C 1
ATOM 608 O O . ARG A 1 79 ? 15.390 0.424 -10.587 1.00 85.44 79 ARG A O 1
ATOM 615 N N . ARG A 1 80 ? 13.252 0.887 -10.112 1.00 83.19 80 ARG A N 1
ATOM 616 C CA . ARG A 1 80 ? 12.869 1.214 -11.484 1.00 83.19 80 ARG A CA 1
ATOM 617 C C . ARG A 1 80 ? 13.639 2.425 -12.010 1.00 83.19 80 ARG A C 1
ATOM 619 O O . ARG A 1 80 ? 14.218 2.349 -13.086 1.00 83.19 80 ARG A O 1
ATOM 626 N N . SER A 1 81 ? 13.698 3.511 -11.245 1.00 82.31 81 SER A N 1
ATOM 627 C CA . SER A 1 81 ? 14.449 4.722 -11.599 1.00 82.31 81 SER A CA 1
ATOM 628 C C . SER A 1 81 ? 15.924 4.431 -11.909 1.00 82.31 81 SER A C 1
ATOM 630 O O . SER A 1 81 ? 16.477 4.991 -12.860 1.00 82.31 81 SER A O 1
ATOM 632 N N . PHE A 1 82 ? 16.534 3.505 -11.160 1.00 78.81 82 PHE A N 1
ATOM 633 C CA . PHE A 1 82 ? 17.895 3.028 -11.403 1.00 78.81 82 PHE A CA 1
ATOM 634 C C . PHE A 1 82 ? 18.039 2.333 -12.768 1.00 78.81 82 PHE A C 1
ATOM 636 O O . PHE A 1 82 ? 18.989 2.614 -13.497 1.00 78.81 82 PHE A O 1
ATOM 643 N N . PHE A 1 83 ? 17.089 1.473 -13.148 1.00 74.38 83 PHE A N 1
ATOM 644 C CA . PHE A 1 83 ? 17.140 0.745 -14.423 1.00 74.38 83 PHE A CA 1
ATOM 645 C C . PHE A 1 83 ? 16.769 1.598 -15.641 1.00 74.38 83 PHE A C 1
ATOM 647 O O . PHE A 1 83 ? 17.396 1.473 -16.689 1.00 74.38 83 PHE A O 1
ATOM 654 N N . PHE A 1 84 ? 15.792 2.495 -15.511 1.00 69.50 84 PHE A N 1
ATOM 655 C CA . PHE A 1 84 ? 15.267 3.295 -16.624 1.00 69.50 84 PHE A CA 1
ATOM 656 C C . PHE A 1 84 ? 16.090 4.561 -16.937 1.00 69.50 84 PHE A C 1
ATOM 658 O O . PHE A 1 84 ? 15.627 5.404 -17.700 1.00 69.50 84 PHE A O 1
ATOM 665 N N . LYS A 1 85 ? 17.306 4.713 -16.375 1.00 61.22 85 LYS A N 1
ATOM 666 C CA . LYS A 1 85 ? 18.141 5.930 -16.484 1.00 61.22 85 LYS A CA 1
ATOM 667 C C . LYS A 1 85 ? 17.305 7.197 -16.274 1.00 61.22 85 LYS A C 1
ATOM 669 O O . LYS A 1 85 ? 17.202 8.034 -17.170 1.00 61.22 85 LYS A O 1
ATOM 674 N N . SER A 1 86 ? 16.657 7.306 -15.111 1.00 60.12 86 SER A N 1
ATOM 675 C CA . SER A 1 86 ? 15.793 8.457 -14.844 1.00 60.12 86 SER A CA 1
ATOM 676 C C . SER A 1 86 ? 16.542 9.779 -15.067 1.00 60.12 86 SER A C 1
ATOM 678 O O . SER A 1 86 ? 17.697 9.948 -14.665 1.00 60.12 86 SER A O 1
ATOM 680 N N . ASN A 1 87 ? 15.876 10.734 -15.717 1.00 56.69 87 ASN A N 1
ATOM 681 C CA . ASN A 1 87 ? 16.394 12.087 -15.899 1.00 56.69 87 ASN A CA 1
ATOM 682 C C . ASN A 1 87 ? 16.175 12.898 -14.607 1.00 56.69 87 ASN A C 1
ATOM 684 O O . ASN A 1 87 ? 15.397 13.851 -14.571 1.00 56.69 87 ASN A O 1
ATOM 688 N N . GLY A 1 88 ? 16.835 12.504 -13.516 1.00 69.88 88 GLY A N 1
ATOM 689 C CA . GLY A 1 88 ? 16.777 13.209 -12.234 1.00 69.88 88 GLY A CA 1
ATOM 690 C C . GLY A 1 88 ? 15.613 12.776 -11.336 1.00 69.88 88 GLY A C 1
ATOM 691 O O . GLY A 1 88 ? 15.540 11.630 -10.911 1.00 69.88 88 GLY A O 1
ATOM 692 N N . ALA A 1 89 ? 14.732 13.709 -10.962 1.00 81.00 89 ALA A N 1
ATOM 693 C CA . ALA A 1 89 ? 13.712 13.487 -9.925 1.00 81.00 89 ALA A CA 1
ATOM 694 C C . ALA A 1 89 ? 12.423 12.800 -10.422 1.00 81.00 89 ALA A C 1
ATOM 696 O O . ALA A 1 89 ? 11.515 12.558 -9.623 1.00 81.00 89 ALA A O 1
ATOM 697 N N . GLN A 1 90 ? 12.317 12.499 -11.719 1.00 85.44 90 GLN A N 1
ATOM 698 C CA . GLN A 1 90 ? 11.107 11.976 -12.356 1.00 85.44 90 GLN A CA 1
ATOM 699 C C . GLN A 1 90 ? 11.398 10.756 -13.235 1.00 85.44 90 GLN A C 1
ATOM 701 O O . GLN A 1 90 ? 12.477 10.632 -13.811 1.00 85.44 90 GLN A O 1
ATOM 706 N N . CYS A 1 91 ? 10.412 9.869 -13.356 1.00 84.06 91 CYS A N 1
ATOM 707 C CA . CYS A 1 91 ? 10.452 8.662 -14.173 1.00 84.06 91 CYS A CA 1
ATOM 708 C C . CYS A 1 91 ? 9.181 8.583 -15.032 1.00 84.06 91 CYS A C 1
ATOM 710 O O . CYS A 1 91 ? 8.074 8.737 -14.514 1.00 84.06 91 CYS A O 1
ATOM 712 N N . GLN A 1 92 ? 9.345 8.377 -16.340 1.00 85.69 92 GLN A N 1
ATOM 713 C CA . GLN A 1 92 ? 8.236 8.160 -17.267 1.00 85.69 92 GLN A CA 1
ATOM 714 C C . GLN A 1 92 ? 7.915 6.666 -17.319 1.00 85.69 92 GLN A C 1
ATOM 716 O O . GLN A 1 92 ? 8.812 5.851 -17.523 1.00 85.69 92 GLN A O 1
ATOM 721 N N . LEU A 1 93 ? 6.647 6.328 -17.116 1.00 85.94 93 LEU A N 1
ATOM 722 C CA . LEU A 1 93 ? 6.123 4.970 -17.108 1.00 85.94 93 LEU A CA 1
ATOM 723 C C . LEU A 1 93 ? 5.108 4.809 -18.230 1.00 85.94 93 LEU A C 1
ATOM 725 O O . LEU A 1 93 ? 4.303 5.709 -18.468 1.00 85.94 93 LEU A O 1
ATOM 729 N N . GLU A 1 94 ? 5.137 3.649 -18.868 1.00 83.31 94 GLU A N 1
ATOM 730 C CA . GLU A 1 94 ? 4.220 3.244 -19.926 1.00 83.31 94 GLU A CA 1
ATOM 731 C C . GLU A 1 94 ? 3.471 1.997 -19.459 1.00 83.31 94 GLU A C 1
ATOM 733 O O . GLU A 1 94 ? 4.086 1.047 -18.979 1.00 83.31 94 GLU A O 1
ATOM 738 N N . PHE A 1 95 ? 2.146 2.013 -19.563 1.00 84.44 95 PHE A N 1
ATOM 739 C CA . PHE A 1 95 ? 1.279 0.893 -19.222 1.00 84.44 95 PHE A CA 1
ATOM 740 C C . PHE A 1 95 ? 0.381 0.563 -20.407 1.00 84.44 95 PHE A C 1
ATOM 742 O O . PHE A 1 95 ? -0.322 1.433 -20.917 1.00 84.44 95 PHE A O 1
ATOM 749 N N . TYR A 1 96 ? 0.381 -0.704 -20.807 1.00 81.62 96 TYR A N 1
ATOM 750 C CA . TYR A 1 96 ? -0.482 -1.209 -21.868 1.00 81.62 96 TYR A CA 1
ATOM 751 C C . TYR A 1 96 ? -1.670 -1.972 -21.270 1.00 81.62 96 TYR A C 1
ATOM 753 O O . TYR A 1 96 ? -1.508 -3.032 -20.654 1.00 81.62 96 TYR A O 1
ATOM 761 N N . ASP A 1 97 ? -2.878 -1.437 -21.450 1.00 79.88 97 ASP A N 1
ATOM 762 C CA . ASP A 1 97 ? -4.115 -2.089 -21.033 1.00 79.88 97 ASP A CA 1
ATOM 763 C C . ASP A 1 97 ? -4.573 -3.075 -22.111 1.00 79.88 97 ASP A C 1
ATOM 765 O O . ASP A 1 97 ? -5.293 -2.730 -23.044 1.00 79.88 97 ASP A O 1
ATOM 769 N N . THR A 1 98 ? -4.202 -4.344 -21.936 1.00 78.44 98 THR A N 1
ATOM 770 C CA . THR A 1 98 ? -4.598 -5.451 -22.831 1.00 78.44 98 THR A CA 1
ATOM 771 C C . THR A 1 98 ? -6.104 -5.576 -23.098 1.00 78.44 98 THR A C 1
ATOM 773 O O . THR A 1 98 ? -6.483 -6.241 -24.057 1.00 78.44 98 THR A O 1
ATOM 776 N N . LYS A 1 99 ? -6.978 -5.020 -22.244 1.00 79.00 99 LYS A N 1
ATOM 777 C CA . LYS A 1 99 ? -8.434 -5.115 -22.435 1.00 79.00 99 LYS A CA 1
ATOM 778 C C . LYS A 1 99 ? -8.988 -4.019 -23.327 1.00 79.00 99 LYS A C 1
ATOM 780 O O . LYS A 1 99 ? -9.909 -4.289 -24.089 1.00 79.00 99 LYS A O 1
ATOM 785 N N . GLU A 1 100 ? -8.472 -2.809 -23.165 1.00 82.06 100 GLU A N 1
ATOM 786 C CA . GLU A 1 100 ? -8.902 -1.642 -23.939 1.00 82.06 100 GLU A CA 1
ATOM 787 C C . GLU A 1 100 ? -8.060 -1.476 -25.214 1.00 82.06 100 GLU A C 1
ATOM 789 O O . GLU A 1 100 ? -8.432 -0.700 -26.083 1.00 82.06 100 GLU A O 1
ATOM 794 N N . ASP A 1 101 ? -6.959 -2.232 -25.338 1.00 84.25 101 ASP A N 1
ATOM 795 C CA . ASP A 1 101 ? -5.970 -2.116 -26.418 1.00 84.25 101 ASP A CA 1
ATOM 796 C C . ASP A 1 101 ? -5.374 -0.697 -26.507 1.00 84.25 101 ASP A C 1
ATOM 798 O O . ASP A 1 101 ? -5.141 -0.144 -27.580 1.00 84.25 101 ASP A O 1
ATOM 802 N N . GLU A 1 102 ? -5.137 -0.091 -25.340 1.00 86.69 102 GLU A N 1
ATOM 803 C CA . GLU A 1 102 ? -4.644 1.280 -25.198 1.00 86.69 102 GLU A CA 1
ATOM 804 C C . GLU A 1 102 ? -3.334 1.328 -24.404 1.00 86.69 102 GLU A C 1
ATOM 806 O O . GLU A 1 102 ? -3.138 0.597 -23.429 1.00 86.69 102 GLU A O 1
ATOM 811 N N . THR A 1 103 ? -2.455 2.251 -24.792 1.00 86.62 103 THR A N 1
ATOM 812 C CA . THR A 1 103 ? -1.225 2.579 -24.063 1.00 86.62 103 THR A CA 1
ATOM 813 C C . THR A 1 103 ? -1.394 3.912 -23.337 1.00 86.62 103 THR A C 1
ATOM 815 O O . THR A 1 103 ? -1.702 4.928 -23.962 1.00 86.62 103 THR A O 1
ATOM 818 N N . ASP A 1 104 ? -1.146 3.929 -22.027 1.00 86.44 104 ASP A N 1
ATOM 819 C CA . ASP A 1 104 ? -1.115 5.138 -21.198 1.00 86.44 104 ASP A CA 1
ATOM 820 C C . ASP A 1 104 ? 0.319 5.401 -20.721 1.00 86.44 104 ASP A C 1
ATOM 822 O O . ASP A 1 104 ? 0.948 4.548 -20.088 1.00 86.44 104 ASP A O 1
ATOM 826 N N . THR A 1 105 ? 0.832 6.597 -21.007 1.00 88.50 105 THR A N 1
ATOM 827 C CA . THR A 1 105 ? 2.188 7.011 -20.637 1.00 88.50 105 THR A CA 1
ATOM 828 C C . THR A 1 105 ? 2.129 8.217 -19.713 1.00 88.50 105 THR A C 1
ATOM 830 O O . THR A 1 105 ? 1.621 9.278 -20.083 1.00 88.50 105 THR A O 1
ATOM 833 N N . ARG A 1 106 ? 2.701 8.089 -18.512 1.00 90.50 106 ARG A N 1
ATOM 834 C CA . ARG A 1 106 ? 2.673 9.131 -17.474 1.00 90.50 106 ARG A CA 1
ATOM 835 C C . ARG A 1 106 ? 4.012 9.306 -16.782 1.00 90.50 106 ARG A C 1
ATOM 837 O O . ARG A 1 106 ? 4.833 8.398 -16.738 1.00 90.50 106 ARG A O 1
ATOM 844 N N . THR A 1 107 ? 4.213 10.482 -16.199 1.00 90.50 107 THR A N 1
ATOM 845 C CA . THR A 1 107 ? 5.432 10.822 -15.462 1.00 90.50 107 THR A CA 1
ATOM 846 C C . THR A 1 107 ? 5.151 10.870 -13.967 1.00 90.50 107 THR A C 1
ATOM 848 O O . THR A 1 107 ? 4.246 11.577 -13.525 1.00 90.50 107 THR A O 1
ATOM 851 N N . TYR A 1 108 ? 5.966 10.162 -13.190 1.00 92.38 108 TYR A N 1
ATOM 852 C CA . TYR A 1 108 ? 5.884 10.091 -11.732 1.00 92.38 108 TYR A CA 1
ATOM 853 C C . TYR A 1 108 ? 7.194 10.545 -11.087 1.00 92.38 108 TYR A C 1
ATOM 855 O O . TYR A 1 108 ? 8.227 10.651 -11.750 1.00 92.38 108 TYR A O 1
ATOM 863 N N . GLY A 1 109 ? 7.171 10.807 -9.779 1.00 90.94 109 GLY A N 1
ATOM 864 C CA . GLY A 1 109 ? 8.401 11.011 -9.015 1.00 90.94 109 GLY A CA 1
ATOM 865 C C . GLY A 1 109 ? 9.266 9.748 -9.025 1.00 90.94 109 GLY A C 1
ATOM 866 O O . GLY A 1 109 ? 8.742 8.639 -9.004 1.00 90.94 109 GLY A O 1
ATOM 867 N N . ALA A 1 110 ? 10.589 9.903 -9.057 1.00 87.00 110 ALA A N 1
ATOM 868 C CA . ALA A 1 110 ? 11.538 8.787 -9.142 1.00 87.00 110 ALA A CA 1
ATOM 869 C C . ALA A 1 110 ? 11.670 7.971 -7.839 1.00 87.00 110 ALA A C 1
ATOM 871 O O . ALA A 1 110 ? 12.127 6.832 -7.868 1.00 87.00 110 ALA A O 1
ATOM 872 N N . ALA A 1 111 ? 11.284 8.552 -6.700 1.00 88.94 111 ALA A N 1
ATOM 873 C CA . ALA A 1 111 ? 11.262 7.879 -5.402 1.00 88.94 111 ALA A CA 1
ATOM 874 C C . ALA A 1 111 ? 9.841 7.891 -4.832 1.00 88.94 111 ALA A C 1
ATOM 876 O O . ALA A 1 111 ? 9.133 6.886 -4.893 1.00 88.94 111 ALA A O 1
ATOM 877 N N . TYR A 1 112 ? 9.400 9.052 -4.352 1.00 93.25 112 TYR A N 1
ATOM 878 C CA . TYR A 1 112 ? 8.062 9.256 -3.808 1.00 93.25 112 TYR A CA 1
ATOM 879 C C . TYR A 1 112 ? 7.036 9.466 -4.923 1.00 93.25 112 TYR A C 1
ATOM 881 O O . TYR A 1 112 ? 7.232 10.315 -5.793 1.00 93.25 112 TYR A O 1
ATOM 889 N N . LEU A 1 113 ? 5.939 8.706 -4.883 1.00 94.19 113 LEU A N 1
ATOM 890 C CA . LEU A 1 113 ? 4.845 8.822 -5.854 1.00 94.19 113 LEU A CA 1
ATOM 891 C C . LEU A 1 113 ? 3.875 9.949 -5.491 1.00 94.19 113 LEU A C 1
ATOM 893 O O . LEU A 1 113 ? 3.449 10.691 -6.366 1.00 94.19 113 LEU A O 1
ATOM 897 N N . TRP A 1 114 ? 3.575 10.101 -4.206 1.00 96.56 114 TRP A N 1
ATOM 898 C CA . TRP A 1 114 ? 2.754 11.175 -3.652 1.00 96.56 114 TRP A CA 1
ATOM 899 C C . TRP A 1 114 ? 3.468 11.804 -2.459 1.00 96.56 114 TRP A C 1
ATOM 901 O O . TRP A 1 114 ? 4.345 11.182 -1.857 1.00 96.56 114 TRP A O 1
ATOM 911 N N . GLN A 1 115 ? 3.092 13.032 -2.116 1.00 95.25 115 GLN A N 1
ATOM 912 C CA . GLN A 1 115 ? 3.602 13.753 -0.949 1.00 95.25 115 GLN A CA 1
ATOM 913 C C . GLN A 1 115 ? 2.681 13.608 0.260 1.00 95.25 115 GLN A C 1
ATOM 915 O O . GLN A 1 115 ? 3.161 13.466 1.375 1.00 95.25 115 GLN A O 1
ATOM 920 N N . THR A 1 116 ? 1.363 13.589 0.058 1.00 95.44 116 THR A N 1
ATOM 921 C CA . THR A 1 116 ? 0.385 13.534 1.154 1.00 95.44 116 THR A CA 1
ATOM 922 C C . THR A 1 116 ? -0.848 12.727 0.758 1.00 95.44 116 THR A C 1
ATOM 924 O O . THR A 1 116 ? -1.222 12.681 -0.416 1.00 95.44 116 THR A O 1
ATOM 927 N N . THR A 1 117 ? -1.497 12.102 1.742 1.00 94.94 117 THR A N 1
ATOM 928 C CA . THR A 1 117 ? -2.767 11.378 1.564 1.00 94.94 117 THR A CA 1
ATOM 929 C C . THR A 1 117 ? -3.976 12.198 2.028 1.00 94.94 117 THR A C 1
ATOM 931 O O . THR A 1 117 ? -5.109 11.711 2.042 1.00 94.94 117 THR A O 1
ATOM 934 N N . GLU A 1 118 ? -3.761 13.473 2.365 1.00 92.94 118 GLU A N 1
ATOM 935 C CA . GLU A 1 118 ? -4.796 14.359 2.879 1.00 92.94 118 GLU A CA 1
ATOM 936 C C . GLU A 1 118 ? -5.898 14.645 1.845 1.00 92.94 118 GLU A C 1
ATOM 938 O O . GLU A 1 118 ? -5.664 15.010 0.682 1.00 92.94 118 GLU A O 1
ATOM 943 N N . ALA A 1 119 ? -7.146 14.536 2.297 1.00 89.44 119 ALA A N 1
ATOM 944 C CA . ALA A 1 119 ? -8.302 14.912 1.505 1.00 89.44 119 ALA A CA 1
ATOM 945 C C . ALA A 1 119 ? -8.442 16.443 1.423 1.00 89.44 119 ALA A C 1
ATOM 947 O O . ALA A 1 119 ? -8.488 17.142 2.430 1.00 89.44 119 ALA A O 1
ATOM 948 N N . LYS A 1 120 ? -8.627 16.974 0.212 1.00 87.12 120 LYS A N 1
ATOM 949 C CA . LYS A 1 120 ? -9.103 18.351 -0.001 1.00 87.12 120 LYS A CA 1
ATOM 950 C C . LYS A 1 120 ? -10.595 18.472 0.317 1.00 87.12 120 LYS A C 1
ATOM 952 O O . LYS A 1 120 ? -11.059 19.507 0.783 1.00 87.12 120 LYS A O 1
ATOM 957 N N . SER A 1 121 ? -11.363 17.425 0.018 1.00 81.81 121 SER A N 1
ATOM 958 C CA . SER A 1 121 ? -12.775 17.313 0.378 1.00 81.81 121 SER A CA 1
ATOM 959 C C . SER A 1 121 ? -13.180 15.845 0.419 1.00 81.81 121 SER A C 1
ATOM 961 O O . SER A 1 121 ? -13.297 15.204 -0.627 1.00 81.81 121 SER A O 1
ATOM 963 N N . LEU A 1 122 ? -13.444 15.333 1.625 1.00 72.00 122 LEU A N 1
ATOM 964 C CA . LEU A 1 122 ? -13.884 13.949 1.836 1.00 72.00 122 LEU A CA 1
ATOM 965 C C . LEU A 1 122 ? -15.205 13.652 1.116 1.00 72.00 122 LEU A C 1
ATOM 967 O O . LEU A 1 122 ? -15.335 12.618 0.471 1.00 72.00 122 LEU A O 1
ATOM 971 N N . LYS A 1 123 ? -16.160 14.593 1.155 1.00 74.38 123 LYS A N 1
ATOM 972 C CA . LYS A 1 123 ? -17.470 14.442 0.495 1.00 74.38 123 LYS A CA 1
ATOM 973 C C . LYS A 1 123 ? -17.359 14.289 -1.021 1.00 74.38 123 LYS A C 1
ATOM 975 O O . LYS A 1 123 ? -18.194 13.631 -1.627 1.00 74.38 123 LYS A O 1
ATOM 980 N N . LEU A 1 124 ? -16.353 14.919 -1.627 1.00 73.88 124 LEU A N 1
ATOM 981 C CA . LEU A 1 124 ? -16.144 14.905 -3.074 1.00 73.88 124 LEU A CA 1
ATOM 982 C C . LEU A 1 124 ? -15.093 13.876 -3.514 1.00 73.88 124 LEU A C 1
ATOM 984 O O . LEU A 1 124 ? -14.773 13.835 -4.699 1.00 73.88 124 LEU A O 1
ATOM 988 N N . GLY A 1 125 ? -14.512 13.105 -2.584 1.00 76.25 125 GLY A N 1
ATOM 989 C CA . GLY A 1 125 ? -13.411 12.184 -2.881 1.00 76.25 125 GLY A CA 1
ATOM 990 C C . GLY A 1 125 ? -12.196 12.879 -3.504 1.00 76.25 125 GLY A C 1
ATOM 991 O O . GLY A 1 125 ? -11.497 12.287 -4.321 1.00 76.25 125 GLY A O 1
ATOM 992 N N . LYS A 1 126 ? -11.976 14.161 -3.181 1.00 87.88 126 LYS A N 1
ATOM 993 C CA . LYS A 1 126 ? -10.872 14.958 -3.733 1.00 87.88 126 LYS A CA 1
ATOM 994 C C . LYS A 1 126 ? -9.717 14.984 -2.750 1.00 87.88 126 LYS A C 1
ATOM 996 O O . LYS A 1 126 ? -9.917 15.341 -1.589 1.00 87.88 126 LYS A O 1
ATOM 1001 N N . TYR A 1 127 ? -8.518 14.709 -3.243 1.00 94.06 127 TYR A N 1
ATOM 1002 C CA . TYR A 1 127 ? -7.278 14.721 -2.470 1.00 94.06 127 TYR A CA 1
ATOM 1003 C C . TYR A 1 127 ? -6.405 15.913 -2.851 1.00 94.06 127 TYR A C 1
ATOM 1005 O O . TYR A 1 127 ? -6.586 16.501 -3.921 1.00 94.06 127 TYR A O 1
ATOM 1013 N N . LYS A 1 128 ? -5.528 16.331 -1.932 1.00 94.81 128 LYS A N 1
ATOM 1014 C CA . LYS A 1 128 ? -4.598 17.441 -2.176 1.00 94.81 128 LYS A CA 1
ATOM 1015 C C . LYS A 1 128 ? -3.526 17.055 -3.191 1.00 94.81 128 LYS A C 1
ATOM 1017 O O . LYS A 1 128 ? -3.212 17.861 -4.061 1.00 94.81 128 LYS A O 1
ATOM 1022 N N . ASP A 1 129 ? -3.011 15.834 -3.088 1.00 96.38 129 ASP A N 1
ATOM 1023 C CA . ASP A 1 129 ? -2.005 15.304 -4.000 1.00 96.38 129 ASP A CA 1
ATOM 1024 C C . ASP A 1 129 ? -2.662 14.700 -5.261 1.00 96.38 129 ASP A C 1
ATOM 1026 O O . ASP A 1 129 ? -3.570 13.868 -5.142 1.00 96.38 129 ASP A O 1
ATOM 1030 N N . PRO A 1 130 ? -2.247 15.113 -6.474 1.00 95.56 130 PRO A N 1
ATOM 1031 C CA . PRO A 1 130 ? -2.846 14.641 -7.718 1.00 95.56 130 PRO A CA 1
ATOM 1032 C C . PRO A 1 130 ? -2.527 13.172 -8.027 1.00 95.56 130 PRO A C 1
ATOM 1034 O O . PRO A 1 130 ? -3.386 12.479 -8.573 1.00 95.56 130 PRO A O 1
ATOM 1037 N N . VAL A 1 131 ? -1.341 12.678 -7.660 1.00 96.50 131 VAL A N 1
ATOM 1038 C CA . VAL A 1 131 ? -0.952 11.276 -7.876 1.00 96.50 131 VAL A CA 1
ATOM 1039 C C . VAL A 1 131 ? -1.685 10.378 -6.888 1.00 96.50 131 VAL A C 1
ATOM 1041 O O . VAL A 1 131 ? -2.163 9.307 -7.257 1.00 96.50 131 VAL A O 1
ATOM 1044 N N . PHE A 1 132 ? -1.868 10.831 -5.646 1.00 97.06 132 PHE A N 1
ATOM 1045 C CA . PHE A 1 132 ? -2.718 10.110 -4.704 1.00 97.06 132 PHE A CA 1
ATOM 1046 C C . PHE A 1 132 ? -4.189 10.103 -5.146 1.00 97.06 132 PHE A C 1
ATOM 1048 O O . PHE A 1 132 ? -4.853 9.071 -5.072 1.00 97.06 132 PHE A O 1
ATOM 1055 N N . ALA A 1 133 ? -4.703 11.221 -5.671 1.00 96.19 133 ALA A N 1
ATOM 1056 C CA . ALA A 1 133 ? -6.052 11.272 -6.240 1.00 96.19 133 ALA A CA 1
ATOM 1057 C C . ALA A 1 133 ? -6.219 10.299 -7.423 1.00 96.19 133 ALA A C 1
ATOM 1059 O O . ALA A 1 133 ? -7.258 9.643 -7.543 1.00 96.19 133 ALA A O 1
ATOM 1060 N N . GLU A 1 134 ? -5.199 10.185 -8.279 1.00 96.00 134 GLU A N 1
ATOM 1061 C CA . GLU A 1 134 ? -5.141 9.174 -9.335 1.00 96.00 134 GLU A CA 1
ATOM 1062 C C . GLU A 1 134 ? -5.213 7.766 -8.744 1.00 96.00 134 GLU A C 1
ATOM 1064 O O . GLU A 1 134 ? -6.091 7.003 -9.148 1.00 96.00 134 GLU A O 1
ATOM 1069 N N . TYR A 1 135 ? -4.361 7.452 -7.761 1.00 96.81 135 TYR A N 1
ATOM 1070 C CA . TYR A 1 135 ? -4.357 6.159 -7.078 1.00 96.81 135 TYR A CA 1
ATOM 1071 C C . TYR A 1 135 ? -5.746 5.804 -6.542 1.00 96.81 135 TYR A C 1
ATOM 1073 O O . TYR A 1 135 ? -6.265 4.736 -6.850 1.00 96.81 135 TYR A O 1
ATOM 1081 N N . VAL A 1 136 ? -6.409 6.710 -5.817 1.00 95.31 136 VAL A N 1
ATOM 1082 C CA . VAL A 1 136 ? -7.760 6.456 -5.288 1.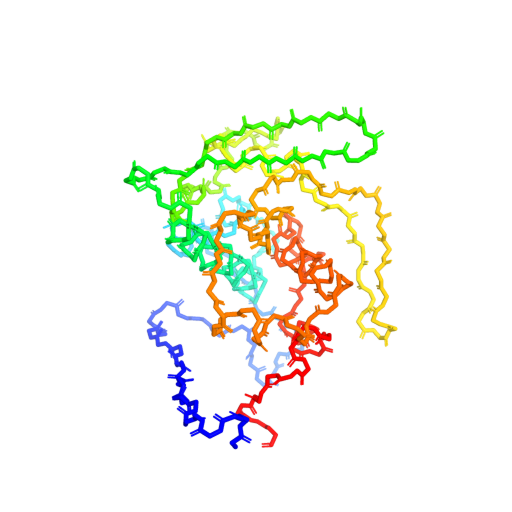00 95.31 136 VAL A CA 1
ATOM 1083 C C . VAL A 1 136 ? -8.761 6.130 -6.401 1.00 95.31 136 VAL A C 1
ATOM 1085 O O . VAL A 1 136 ? -9.595 5.232 -6.255 1.00 95.31 136 VAL A O 1
ATOM 1088 N N . LYS A 1 137 ? -8.676 6.821 -7.541 1.00 94.88 137 LYS A N 1
ATOM 1089 C CA . LYS A 1 137 ? -9.562 6.587 -8.687 1.00 94.88 137 LYS A CA 1
ATOM 1090 C C . LYS A 1 137 ? -9.292 5.240 -9.359 1.00 94.88 137 LYS A C 1
ATOM 1092 O O . LYS A 1 137 ? -10.238 4.576 -9.795 1.00 94.88 137 LYS A O 1
ATOM 1097 N N . THR A 1 138 ? -8.035 4.821 -9.457 1.00 95.06 138 THR A N 1
ATOM 1098 C CA . THR A 1 138 ? -7.610 3.652 -10.246 1.00 95.06 138 THR A CA 1
ATOM 1099 C C . THR A 1 138 ? -7.289 2.417 -9.407 1.00 95.06 138 THR A C 1
ATOM 1101 O O . THR A 1 138 ? -7.070 1.353 -9.980 1.00 95.06 138 THR A O 1
ATOM 1104 N N . ALA A 1 139 ? -7.334 2.512 -8.077 1.00 95.50 139 ALA A N 1
ATOM 1105 C CA . ALA A 1 139 ? -7.030 1.411 -7.173 1.00 95.50 139 ALA A CA 1
ATOM 1106 C C . ALA A 1 139 ? -7.907 0.180 -7.434 1.00 95.50 139 ALA A C 1
ATOM 1108 O O . ALA A 1 139 ? -9.110 0.287 -7.729 1.00 95.50 139 ALA A O 1
ATOM 1109 N N . MET A 1 140 ? -7.273 -0.984 -7.284 1.00 95.50 140 MET A N 1
ATOM 1110 C CA . MET A 1 140 ? -7.922 -2.287 -7.306 1.00 95.50 140 MET A CA 1
ATOM 1111 C C . MET A 1 140 ? -8.908 -2.413 -6.141 1.00 95.50 140 MET A C 1
ATOM 1113 O O . MET A 1 140 ? -8.629 -1.986 -5.022 1.00 95.50 140 MET A O 1
ATOM 1117 N N . VAL A 1 141 ? -10.044 -3.065 -6.388 1.00 93.31 141 VAL A N 1
ATOM 1118 C CA . VAL A 1 141 ? -10.966 -3.505 -5.337 1.00 93.31 141 VAL A CA 1
ATOM 1119 C C . VAL A 1 141 ? -11.046 -5.020 -5.398 1.00 93.31 141 VAL A C 1
ATOM 1121 O O . VAL A 1 141 ? -11.608 -5.588 -6.336 1.00 93.31 141 VAL A O 1
ATOM 1124 N N . ALA A 1 142 ? -10.479 -5.671 -4.389 1.00 91.88 142 ALA A N 1
ATOM 1125 C CA . ALA A 1 142 ? -10.494 -7.119 -4.256 1.00 91.88 142 ALA A CA 1
ATOM 1126 C C . ALA A 1 142 ? -10.671 -7.544 -2.795 1.00 91.88 142 ALA A C 1
ATOM 1128 O O . ALA A 1 142 ? -10.346 -6.808 -1.852 1.00 91.88 142 ALA A O 1
ATOM 1129 N N . HIS A 1 143 ? -11.189 -8.751 -2.617 1.00 90.25 143 HIS A N 1
ATOM 1130 C CA . HIS A 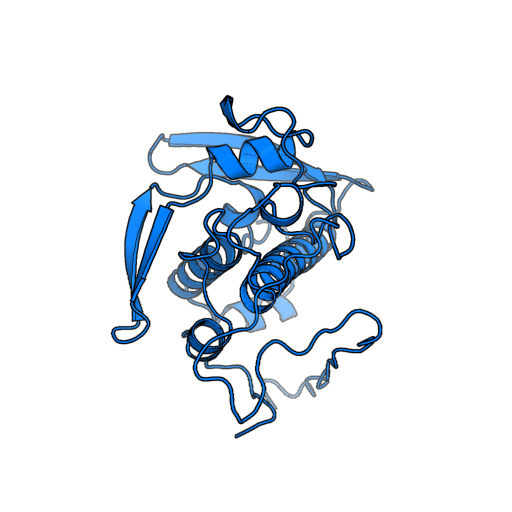1 143 ? -11.234 -9.463 -1.350 1.00 90.25 143 HIS A CA 1
ATOM 1131 C C . HIS A 1 143 ? -10.145 -10.537 -1.339 1.00 90.25 143 HIS A C 1
ATOM 1133 O O . HIS A 1 143 ? -9.933 -11.187 -2.358 1.00 90.25 143 HIS A O 1
ATOM 1139 N N . TYR A 1 144 ? -9.477 -10.707 -0.201 1.00 88.94 144 TYR A N 1
ATOM 1140 C CA . TYR A 1 144 ? -8.508 -11.777 0.016 1.00 88.94 144 TYR A CA 1
ATOM 1141 C C . TYR A 1 144 ? -9.000 -12.627 1.178 1.00 88.94 144 TYR A C 1
ATOM 1143 O O . TYR A 1 144 ? -9.219 -12.096 2.271 1.00 88.94 144 TYR A O 1
ATOM 1151 N N . ASP A 1 145 ? -9.210 -13.915 0.933 1.00 86.62 145 ASP A N 1
ATOM 1152 C CA . ASP A 1 145 ? -9.504 -14.877 1.987 1.00 86.62 145 ASP A CA 1
ATOM 1153 C C . ASP A 1 145 ? -8.189 -15.471 2.500 1.00 86.62 145 ASP A C 1
ATOM 1155 O O . ASP A 1 145 ? -7.494 -16.203 1.803 1.00 86.62 145 ASP A O 1
ATOM 1159 N N . SER A 1 146 ? -7.842 -15.159 3.747 1.00 79.75 146 SER A N 1
ATOM 1160 C CA . SER A 1 146 ? -6.599 -15.620 4.366 1.00 79.75 146 SER A CA 1
ATOM 1161 C C . SER A 1 146 ? -6.576 -17.116 4.694 1.00 79.75 146 SER A C 1
ATOM 1163 O O . SER A 1 146 ? -5.500 -17.645 4.972 1.00 79.75 146 SER A O 1
ATOM 1165 N N . LYS A 1 147 ? -7.728 -17.802 4.687 1.00 83.38 147 LYS A N 1
ATOM 1166 C CA . LYS A 1 147 ? -7.823 -19.249 4.927 1.00 83.38 147 LYS A CA 1
ATOM 1167 C C . LYS A 1 147 ? -7.599 -20.042 3.649 1.00 83.38 147 LYS A C 1
ATOM 1169 O O . LYS A 1 147 ? -6.808 -20.978 3.667 1.00 83.38 147 LYS A O 1
ATOM 1174 N N . SER A 1 148 ? -8.297 -19.684 2.573 1.00 85.50 148 SER A N 1
ATOM 1175 C CA . SER A 1 148 ? -8.148 -20.352 1.273 1.00 85.50 148 SER A CA 1
ATOM 1176 C C . SER A 1 148 ? -6.985 -19.804 0.446 1.00 85.50 148 SER A C 1
ATOM 1178 O O . SER A 1 148 ? -6.568 -20.460 -0.500 1.00 85.50 148 SER A O 1
ATOM 1180 N N . LYS A 1 149 ? -6.450 -18.630 0.813 1.00 83.12 149 LYS A N 1
ATOM 1181 C CA . LYS A 1 149 ? -5.470 -17.843 0.043 1.00 83.12 149 LYS A CA 1
ATOM 1182 C C . LYS A 1 149 ? -5.995 -17.369 -1.317 1.00 83.12 149 LYS A C 1
ATOM 1184 O O . LYS A 1 149 ? -5.222 -17.026 -2.207 1.00 83.12 149 LYS A O 1
ATOM 1189 N N . GLU A 1 150 ? -7.313 -17.301 -1.481 1.00 86.81 150 GLU A N 1
ATOM 1190 C CA . GLU A 1 150 ? -7.937 -16.930 -2.749 1.00 86.81 150 GLU A CA 1
ATOM 1191 C C . GLU A 1 150 ? -8.262 -15.434 -2.834 1.00 86.81 150 GLU A C 1
ATOM 1193 O O . GLU A 1 150 ? -8.608 -14.771 -1.847 1.00 86.81 150 GLU A O 1
ATOM 1198 N N . TRP A 1 151 ? -8.203 -14.909 -4.060 1.00 89.56 151 TRP A N 1
ATOM 1199 C CA . TRP A 1 151 ? -8.546 -13.528 -4.386 1.00 89.56 151 TRP A CA 1
ATOM 1200 C C . TRP A 1 151 ? -9.870 -13.449 -5.143 1.00 89.56 151 TRP A C 1
ATOM 1202 O O . TRP A 1 151 ? -10.051 -14.076 -6.184 1.00 89.56 151 TRP A O 1
ATOM 1212 N N . SER A 1 152 ? -10.783 -12.599 -4.673 1.00 90.38 152 SER A N 1
ATOM 1213 C CA . SER A 1 152 ? -12.027 -12.273 -5.378 1.00 90.38 152 SER A CA 1
ATOM 1214 C C . SER A 1 152 ? -11.984 -10.826 -5.867 1.00 90.38 152 SER A C 1
ATOM 1216 O O . SER A 1 152 ? -12.110 -9.883 -5.080 1.00 90.38 152 SER A O 1
ATOM 1218 N N . MET A 1 153 ? -11.792 -10.636 -7.172 1.00 90.25 153 MET A N 1
ATOM 1219 C CA . MET A 1 153 ? -11.594 -9.316 -7.776 1.00 90.25 153 MET A CA 1
ATOM 1220 C C . MET A 1 153 ? -12.916 -8.682 -8.229 1.00 90.25 153 MET A C 1
ATOM 1222 O O . MET A 1 153 ? -13.627 -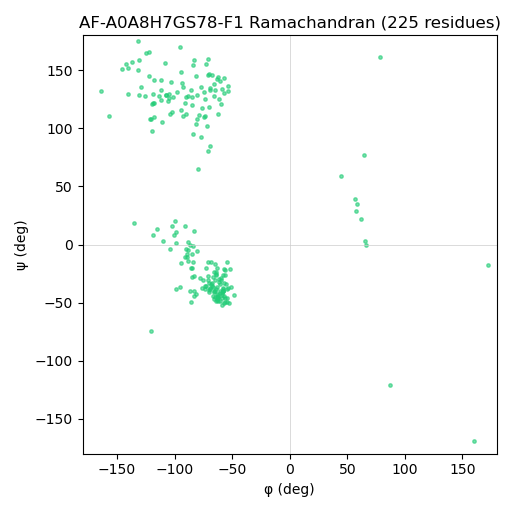9.238 -9.058 1.00 90.25 153 MET A O 1
ATOM 1226 N N . GLN A 1 154 ? -13.221 -7.491 -7.705 1.00 91.31 154 GLN A N 1
ATOM 1227 C CA . GLN A 1 154 ? -14.413 -6.703 -8.057 1.00 91.31 154 GLN A CA 1
ATOM 1228 C C . GLN A 1 154 ? -14.086 -5.602 -9.071 1.00 91.31 154 GLN A C 1
ATOM 1230 O O . GLN A 1 154 ? -14.865 -5.328 -9.978 1.00 91.31 154 GLN A O 1
ATOM 1235 N N . LYS A 1 155 ? -12.916 -4.974 -8.927 1.00 92.94 155 LYS A N 1
ATOM 1236 C CA . LYS A 1 155 ? -12.395 -3.949 -9.835 1.00 92.94 155 LYS A CA 1
ATOM 1237 C C . LYS A 1 155 ? -10.895 -4.156 -10.001 1.00 92.94 155 LYS A C 1
ATOM 1239 O O . LYS A 1 155 ? -10.186 -4.249 -9.001 1.00 92.94 155 LYS A O 1
ATOM 1244 N N . ARG A 1 156 ? -10.415 -4.193 -11.245 1.00 91.19 156 ARG A N 1
ATOM 1245 C CA . ARG A 1 156 ? -8.975 -4.254 -11.539 1.00 91.19 156 ARG A CA 1
ATOM 1246 C C . ARG A 1 156 ? -8.284 -2.935 -11.201 1.00 91.19 156 ARG A C 1
ATOM 1248 O O . ARG A 1 156 ? -8.883 -1.867 -11.341 1.00 91.19 156 ARG A O 1
ATOM 1255 N N . GLY A 1 157 ? -7.036 -3.038 -10.759 1.00 92.50 157 GLY A N 1
ATOM 1256 C CA . GLY A 1 157 ? -6.148 -1.893 -10.640 1.00 92.50 157 GLY A CA 1
ATOM 1257 C C . GLY A 1 157 ? -5.788 -1.335 -12.015 1.00 92.50 157 GLY A C 1
ATOM 1258 O O . GLY A 1 157 ? -5.720 -2.079 -12.990 1.00 92.50 157 GLY A O 1
ATOM 1259 N N . LYS A 1 158 ? -5.620 -0.015 -12.092 1.00 94.19 158 LYS A N 1
ATOM 1260 C CA . LYS A 1 158 ? -5.062 0.697 -13.255 1.00 94.19 158 LYS A CA 1
ATOM 1261 C C . LYS A 1 158 ? -4.035 1.754 -12.828 1.00 94.19 158 LYS A C 1
ATOM 1263 O O . LYS A 1 158 ? -3.800 2.720 -13.546 1.00 94.19 158 LYS A O 1
ATOM 1268 N N . PHE A 1 159 ? -3.496 1.655 -11.610 1.00 95.38 159 PHE A N 1
ATOM 1269 C CA . PHE A 1 159 ? -2.490 2.606 -11.145 1.00 95.38 159 PHE A CA 1
ATOM 1270 C C . PHE A 1 159 ? -1.128 2.194 -11.699 1.00 95.38 159 PHE A C 1
ATOM 1272 O O . PHE A 1 159 ? -0.519 1.244 -11.205 1.00 95.38 159 PHE A O 1
ATOM 1279 N N . ILE A 1 160 ? -0.664 2.914 -12.723 1.00 93.56 160 ILE A N 1
ATOM 1280 C CA . ILE A 1 160 ? 0.516 2.561 -13.528 1.00 93.56 160 ILE A CA 1
ATOM 1281 C C . ILE A 1 160 ? 1.736 2.186 -12.671 1.00 93.56 160 ILE A C 1
ATOM 1283 O O . ILE A 1 160 ? 2.353 1.161 -12.964 1.00 93.56 160 ILE A O 1
ATOM 1287 N N . PRO A 1 161 ? 2.081 2.909 -11.581 1.00 93.44 161 PRO A N 1
ATOM 1288 C CA . PRO A 1 161 ? 3.240 2.544 -10.771 1.00 93.44 161 PRO A CA 1
ATOM 1289 C C . PRO A 1 161 ? 3.163 1.155 -10.124 1.00 93.44 161 PRO A C 1
ATOM 1291 O O . PRO A 1 161 ? 4.216 0.547 -9.922 1.00 93.44 161 PRO A O 1
ATOM 1294 N N . ILE A 1 162 ? 1.959 0.660 -9.801 1.00 94.94 162 ILE A N 1
ATOM 1295 C CA . ILE A 1 162 ? 1.752 -0.710 -9.302 1.00 94.94 162 ILE A CA 1
ATOM 1296 C C . ILE A 1 162 ? 1.677 -1.693 -10.466 1.00 94.94 162 ILE A C 1
ATOM 1298 O O . ILE A 1 162 ? 2.313 -2.741 -10.406 1.00 94.94 162 ILE A O 1
ATOM 1302 N N . GLU A 1 163 ? 0.939 -1.364 -11.528 1.00 92.38 163 GLU A N 1
ATOM 1303 C CA . GLU A 1 163 ? 0.758 -2.284 -12.658 1.00 92.38 163 GLU A CA 1
ATOM 1304 C C . GLU A 1 163 ? 2.076 -2.644 -13.347 1.00 92.38 163 GLU A C 1
ATOM 1306 O O . GLU A 1 163 ? 2.257 -3.789 -13.747 1.00 92.38 163 GLU A O 1
ATOM 1311 N N . THR A 1 164 ? 3.012 -1.696 -13.385 1.00 88.81 164 THR A N 1
ATOM 1312 C CA . THR A 1 164 ? 4.341 -1.842 -14.001 1.00 88.81 164 THR A CA 1
ATOM 1313 C C . THR A 1 164 ? 5.447 -2.070 -12.962 1.00 88.81 164 THR A C 1
ATOM 1315 O O . THR A 1 164 ? 6.626 -1.817 -13.216 1.00 88.81 164 THR A O 1
ATOM 1318 N N . MET A 1 165 ? 5.102 -2.440 -11.717 1.00 88.00 165 MET A N 1
ATOM 1319 C CA . MET A 1 165 ? 6.052 -2.557 -10.588 1.00 88.00 165 MET A CA 1
ATOM 1320 C C . MET A 1 165 ? 7.229 -3.493 -10.875 1.00 88.00 165 MET A C 1
ATOM 1322 O O . MET A 1 165 ? 8.342 -3.246 -10.407 1.00 88.00 165 MET A O 1
ATOM 1326 N N . PHE A 1 166 ? 6.970 -4.545 -11.645 1.00 84.50 166 PHE A N 1
ATOM 1327 C CA . PHE A 1 166 ? 7.918 -5.617 -11.930 1.00 84.50 166 PHE A CA 1
ATOM 1328 C C . PHE A 1 166 ? 8.404 -5.619 -13.381 1.00 84.50 166 PHE A C 1
ATOM 1330 O O . PHE A 1 166 ? 9.188 -6.491 -13.749 1.00 84.50 166 PHE A O 1
ATOM 1337 N N . ASP A 1 167 ? 7.984 -4.638 -14.181 1.00 80.56 167 ASP A N 1
ATOM 1338 C CA . ASP A 1 167 ? 8.383 -4.549 -15.579 1.00 80.56 167 ASP A CA 1
ATOM 1339 C C . ASP A 1 167 ? 9.868 -4.204 -15.677 1.00 80.56 167 ASP A C 1
ATOM 1341 O O . ASP A 1 167 ? 10.381 -3.291 -15.019 1.00 80.56 167 ASP A O 1
ATOM 1345 N N . ILE A 1 168 ? 10.563 -4.953 -16.525 1.00 70.12 168 ILE A N 1
ATOM 1346 C CA . ILE A 1 168 ? 11.971 -4.740 -16.838 1.00 70.12 168 ILE A CA 1
ATOM 1347 C C . ILE A 1 168 ? 12.020 -4.099 -18.225 1.00 70.12 168 ILE A C 1
ATOM 1349 O O . ILE A 1 168 ? 11.388 -4.618 -19.150 1.00 70.12 168 ILE A O 1
ATOM 1353 N N . PRO A 1 169 ? 12.746 -2.982 -18.407 1.00 68.44 169 PRO A N 1
ATOM 1354 C CA . PRO A 1 169 ? 12.866 -2.381 -19.722 1.00 68.44 169 PRO A CA 1
ATOM 1355 C C . PRO A 1 169 ? 13.467 -3.383 -20.711 1.00 68.44 169 PRO A C 1
ATOM 1357 O O . PRO A 1 169 ? 14.504 -3.978 -20.436 1.00 68.44 169 PRO A O 1
ATOM 1360 N N . SER A 1 170 ? 12.879 -3.503 -21.902 1.00 67.81 170 SER A N 1
ATOM 1361 C CA . SER A 1 170 ? 13.333 -4.430 -22.956 1.00 67.81 170 SER A CA 1
ATOM 1362 C C . SER A 1 170 ? 14.793 -4.230 -23.394 1.00 67.81 170 SER A C 1
ATOM 1364 O O . SER A 1 170 ? 15.417 -5.131 -23.954 1.00 67.81 170 SER A O 1
ATOM 1366 N N . HIS A 1 171 ? 15.349 -3.042 -23.148 1.00 67.69 171 HIS A N 1
ATOM 1367 C CA . HIS A 1 171 ? 16.735 -2.689 -23.444 1.00 67.69 171 HIS A CA 1
ATOM 1368 C C . HIS A 1 171 ? 17.714 -3.002 -22.300 1.00 67.69 171 HIS A C 1
ATOM 1370 O O . HIS A 1 171 ? 18.926 -2.915 -22.504 1.00 67.69 171 HIS A O 1
ATOM 1376 N N . PHE A 1 172 ? 17.223 -3.345 -21.106 1.00 66.69 172 PHE A N 1
ATOM 1377 C CA . PHE A 1 172 ? 18.060 -3.760 -19.988 1.00 66.69 172 PHE A CA 1
ATOM 1378 C C . PHE A 1 172 ? 18.443 -5.233 -20.170 1.00 66.69 172 PHE A C 1
ATOM 1380 O O . PHE A 1 172 ? 17.602 -6.116 -20.058 1.00 66.69 172 PHE A O 1
ATOM 1387 N N . LYS A 1 173 ? 19.715 -5.481 -20.500 1.00 64.25 173 LYS A N 1
ATOM 1388 C CA . LYS A 1 173 ? 20.304 -6.821 -20.630 1.00 64.25 173 LYS A CA 1
ATOM 1389 C C . LYS A 1 173 ? 21.449 -6.942 -19.634 1.00 64.25 173 LYS A C 1
ATOM 1391 O O . LYS A 1 173 ? 22.551 -6.470 -19.914 1.00 64.25 173 LYS A O 1
ATOM 1396 N N . ASP A 1 174 ? 21.185 -7.537 -18.478 1.00 64.25 174 ASP A N 1
ATOM 1397 C CA . ASP A 1 174 ? 22.215 -7.899 -17.504 1.00 64.25 174 ASP A CA 1
ATOM 1398 C C . ASP A 1 174 ? 22.147 -9.416 -17.272 1.00 64.25 174 ASP A C 1
ATOM 1400 O O . ASP A 1 174 ? 21.226 -9.887 -16.603 1.00 64.25 174 ASP A O 1
ATOM 1404 N N . PRO A 1 175 ? 23.129 -10.187 -17.781 1.00 58.03 175 PRO A N 1
ATOM 1405 C CA . PRO A 1 175 ? 23.158 -11.640 -17.631 1.00 58.03 175 PRO A CA 1
ATOM 1406 C C . PRO A 1 175 ? 23.105 -12.113 -16.171 1.00 58.03 175 PRO A C 1
ATOM 1408 O O . PRO A 1 175 ? 22.673 -13.226 -15.900 1.00 58.03 175 PRO A O 1
ATOM 1411 N N . GLY A 1 176 ? 23.567 -11.299 -15.213 1.00 62.56 176 GLY A N 1
ATOM 1412 C CA . GLY A 1 176 ? 23.493 -11.629 -13.791 1.00 62.56 176 GLY A CA 1
ATOM 1413 C C . GLY A 1 176 ? 22.104 -11.422 -13.188 1.00 62.56 176 GLY A C 1
ATOM 1414 O O . GLY A 1 176 ? 21.760 -12.117 -12.238 1.00 62.56 176 GLY A O 1
ATOM 1415 N N . TYR A 1 177 ? 21.327 -10.487 -13.734 1.00 62.69 177 TYR A N 1
ATOM 1416 C CA . TYR A 1 177 ? 19.956 -10.207 -13.322 1.00 62.69 177 TYR A CA 1
ATOM 1417 C C . TYR A 1 177 ? 18.968 -11.193 -13.949 1.00 62.69 177 TYR A C 1
ATOM 1419 O O . TYR A 1 177 ? 18.101 -11.701 -13.245 1.00 62.69 177 TYR A O 1
ATOM 1427 N N . ASP A 1 178 ? 19.134 -11.512 -15.235 1.00 59.34 178 ASP A N 1
ATOM 1428 C CA . ASP A 1 178 ? 18.260 -12.449 -15.950 1.00 59.34 178 ASP A CA 1
ATOM 1429 C C . ASP A 1 178 ? 18.254 -13.830 -15.265 1.00 59.34 178 ASP A C 1
ATOM 1431 O O . ASP A 1 178 ? 17.186 -14.387 -15.017 1.00 59.34 178 ASP A O 1
ATOM 1435 N N . ASN A 1 179 ? 19.414 -14.300 -14.790 1.00 56.03 179 ASN A N 1
ATOM 1436 C CA . ASN A 1 179 ? 19.536 -15.543 -14.014 1.00 56.03 179 ASN A CA 1
ATOM 1437 C C . ASN A 1 179 ? 18.810 -15.514 -12.646 1.00 56.03 179 ASN A C 1
ATOM 1439 O O . ASN A 1 179 ? 18.463 -16.568 -12.118 1.00 56.03 179 ASN A O 1
ATOM 1443 N N . ASP A 1 180 ? 18.595 -14.338 -12.038 1.00 56.28 180 ASP A N 1
ATOM 1444 C CA . ASP A 1 180 ? 17.819 -14.187 -10.791 1.00 56.28 180 ASP A CA 1
ATOM 1445 C C . ASP A 1 180 ? 16.301 -14.049 -11.066 1.00 56.28 180 ASP A C 1
ATOM 1447 O O . ASP A 1 180 ? 15.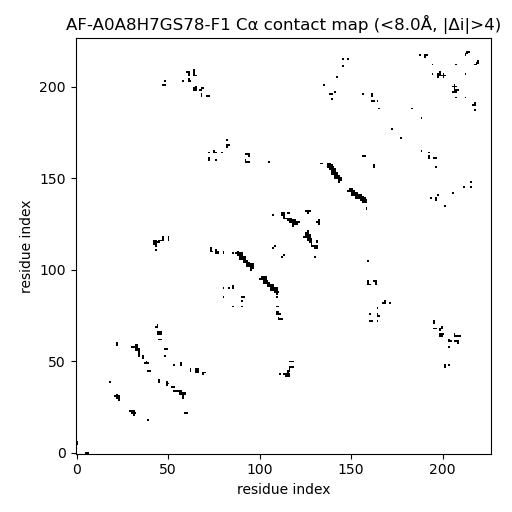491 -14.281 -10.163 1.00 56.28 180 ASP A O 1
ATOM 1451 N N . VAL A 1 181 ? 15.906 -13.666 -12.290 1.00 56.28 181 VAL A N 1
ATOM 1452 C CA . VAL A 1 181 ? 14.502 -13.518 -12.724 1.00 56.28 181 VAL A CA 1
ATOM 1453 C C . VAL A 1 181 ? 13.904 -14.840 -13.204 1.00 56.28 181 VAL A C 1
ATOM 1455 O O . VAL A 1 181 ? 12.707 -15.035 -13.016 1.00 56.28 181 VAL A O 1
ATOM 1458 N N . GLU A 1 182 ? 14.711 -15.770 -13.731 1.00 50.69 182 GLU A N 1
ATOM 1459 C CA . GLU A 1 182 ? 14.258 -17.093 -14.214 1.00 50.69 182 GLU A CA 1
ATOM 1460 C C . GLU A 1 182 ? 13.475 -17.925 -13.175 1.00 50.69 182 GLU A C 1
ATOM 1462 O O . GLU A 1 182 ? 12.787 -18.872 -13.543 1.00 50.69 182 GLU A O 1
ATOM 1467 N N . ALA A 1 183 ? 13.532 -17.564 -11.888 1.00 58.44 183 ALA A N 1
ATOM 1468 C CA . ALA A 1 183 ? 12.788 -18.225 -10.817 1.00 58.44 183 ALA A CA 1
ATOM 1469 C C . ALA A 1 183 ? 11.381 -17.653 -10.539 1.00 58.44 183 ALA A C 1
ATOM 1471 O O . ALA A 1 183 ? 10.673 -18.238 -9.723 1.00 58.44 183 ALA A O 1
ATOM 1472 N N . PHE A 1 184 ? 10.984 -16.523 -11.140 1.00 61.28 184 PHE A N 1
ATOM 1473 C CA . PHE A 1 184 ? 9.669 -15.912 -10.906 1.00 61.28 184 PHE A CA 1
ATOM 1474 C C . PHE A 1 184 ? 8.737 -16.121 -12.094 1.00 61.28 184 PHE A C 1
ATOM 1476 O O . PHE A 1 184 ? 9.031 -15.705 -13.217 1.00 61.28 184 PHE A O 1
ATOM 1483 N N . GLU A 1 185 ? 7.580 -16.722 -11.834 1.00 65.38 185 GLU A N 1
ATOM 1484 C CA . GLU A 1 185 ? 6.538 -16.882 -12.841 1.00 65.38 185 GLU A CA 1
ATOM 1485 C C . GLU A 1 185 ? 5.687 -15.609 -12.943 1.00 65.38 185 GLU A C 1
ATOM 1487 O O . GLU A 1 185 ? 5.616 -14.789 -12.025 1.00 65.38 185 GLU A O 1
ATOM 1492 N N . LYS A 1 186 ? 5.001 -15.422 -14.077 1.00 68.81 186 LYS A N 1
ATOM 1493 C CA . LYS A 1 186 ? 4.122 -14.259 -14.292 1.00 68.81 186 LYS A CA 1
ATOM 1494 C C . LYS A 1 186 ? 3.083 -14.100 -13.171 1.00 68.81 186 LYS A C 1
ATOM 1496 O O . LYS A 1 186 ? 2.804 -12.976 -12.749 1.00 68.81 186 LYS A O 1
ATOM 1501 N N . ASP A 1 187 ? 2.558 -15.216 -12.676 1.00 71.38 187 ASP A N 1
ATOM 1502 C CA . ASP A 1 187 ? 1.545 -15.251 -11.621 1.00 71.38 187 ASP A CA 1
ATOM 1503 C C . ASP A 1 187 ? 2.096 -14.747 -10.270 1.00 71.38 187 ASP A C 1
ATOM 1505 O O . ASP A 1 187 ? 1.358 -14.124 -9.498 1.00 71.38 187 ASP A O 1
ATOM 1509 N N . ASP A 1 188 ? 3.407 -14.884 -10.017 1.00 78.06 188 ASP A N 1
ATOM 1510 C CA . ASP A 1 188 ? 4.058 -14.321 -8.828 1.00 78.06 188 ASP A CA 1
ATOM 1511 C C . ASP A 1 188 ? 4.002 -12.790 -8.833 1.00 78.06 188 ASP A C 1
ATOM 1513 O O . ASP A 1 188 ? 3.802 -12.158 -7.792 1.00 78.06 188 ASP A O 1
ATOM 1517 N N . PHE A 1 189 ? 4.159 -12.162 -10.001 1.00 84.44 189 PHE A N 1
ATOM 1518 C CA . PHE A 1 189 ? 4.084 -10.705 -10.119 1.00 84.44 189 PHE A CA 1
ATOM 1519 C C . PHE A 1 189 ? 2.664 -10.190 -9.898 1.00 84.44 189 PHE A C 1
ATOM 1521 O O . PHE A 1 189 ? 2.482 -9.161 -9.239 1.00 84.44 189 PHE A O 1
ATOM 1528 N N . ASP A 1 190 ? 1.653 -10.906 -10.391 1.00 86.19 190 ASP A N 1
ATOM 1529 C CA . ASP A 1 190 ? 0.251 -10.547 -10.176 1.00 86.19 190 ASP A CA 1
ATOM 1530 C C . ASP A 1 190 ? -0.132 -10.642 -8.694 1.00 86.19 190 ASP A C 1
ATOM 1532 O O . ASP A 1 190 ? -0.684 -9.681 -8.146 1.00 86.19 190 ASP A O 1
ATOM 1536 N N . LEU A 1 191 ? 0.259 -11.719 -8.004 1.00 88.88 191 LEU A N 1
ATOM 1537 C CA . LEU A 1 191 ? 0.045 -11.850 -6.560 1.00 88.88 191 LEU A CA 1
ATOM 1538 C C . LEU A 1 191 ? 0.667 -10.682 -5.785 1.00 88.88 191 LEU A C 1
ATOM 1540 O O . LEU A 1 191 ? 0.024 -10.089 -4.914 1.00 88.88 191 LEU A O 1
ATOM 1544 N N . ARG A 1 192 ? 1.913 -10.320 -6.108 1.00 91.00 192 ARG A N 1
ATOM 1545 C CA . ARG A 1 192 ? 2.607 -9.216 -5.434 1.00 91.00 192 ARG A CA 1
ATOM 1546 C C . ARG A 1 192 ? 1.905 -7.885 -5.669 1.00 91.00 192 ARG A C 1
ATOM 1548 O O . ARG A 1 192 ? 1.675 -7.146 -4.713 1.00 91.00 192 ARG A O 1
ATOM 1555 N N . LYS A 1 193 ? 1.459 -7.603 -6.897 1.00 92.69 193 LYS A N 1
ATOM 1556 C CA . LYS A 1 193 ? 0.631 -6.416 -7.177 1.00 92.69 193 LYS A CA 1
ATOM 1557 C C . LYS A 1 193 ? -0.641 -6.409 -6.331 1.00 92.69 193 LYS A C 1
ATOM 1559 O O . LYS A 1 193 ? -0.981 -5.376 -5.748 1.00 92.69 193 LYS A O 1
ATOM 1564 N N . PHE A 1 194 ? -1.325 -7.548 -6.208 1.00 93.56 194 PHE A N 1
ATOM 1565 C CA . PHE A 1 194 ? -2.557 -7.646 -5.421 1.00 93.56 194 PHE A CA 1
ATOM 1566 C C . PHE A 1 194 ? -2.310 -7.367 -3.942 1.00 93.56 194 PHE A C 1
ATOM 1568 O O . PHE A 1 194 ? -3.028 -6.567 -3.337 1.00 93.56 194 PHE A O 1
ATOM 1575 N N . CYS A 1 195 ? -1.257 -7.948 -3.372 1.00 94.25 195 CYS A N 1
ATOM 1576 C CA . CYS A 1 195 ? -0.824 -7.656 -2.012 1.00 94.25 195 CYS A CA 1
ATOM 1577 C C . CYS A 1 195 ? -0.478 -6.173 -1.819 1.00 94.25 195 CYS A C 1
ATOM 1579 O O . CYS A 1 195 ? -0.922 -5.588 -0.833 1.00 94.25 195 CYS A O 1
ATOM 1581 N N . THR A 1 196 ? 0.239 -5.535 -2.753 1.00 95.94 196 THR A N 1
ATOM 1582 C CA . THR A 1 196 ? 0.553 -4.097 -2.672 1.00 95.94 196 THR A CA 1
ATOM 1583 C C . THR A 1 196 ? -0.713 -3.246 -2.661 1.00 95.94 196 THR A C 1
ATOM 1585 O O . THR A 1 196 ? -0.875 -2.404 -1.778 1.00 95.94 196 THR A O 1
ATOM 1588 N N . TYR A 1 197 ? -1.652 -3.492 -3.579 1.00 96.88 197 TYR A N 1
ATOM 1589 C CA . TYR A 1 197 ? -2.954 -2.819 -3.553 1.00 96.88 197 TYR A CA 1
ATOM 1590 C C . TYR A 1 197 ? -3.694 -3.057 -2.240 1.00 96.88 197 TYR A C 1
ATOM 1592 O O . TYR A 1 197 ? -4.334 -2.144 -1.726 1.00 96.88 197 TYR A O 1
ATOM 1600 N N . LYS A 1 198 ? -3.610 -4.269 -1.684 1.00 95.81 198 LYS A N 1
ATOM 1601 C CA . LYS A 1 198 ? -4.336 -4.635 -0.469 1.00 95.81 198 LYS A CA 1
ATOM 1602 C C . LYS A 1 198 ? -3.728 -4.048 0.802 1.00 95.81 198 LYS A C 1
ATOM 1604 O O . LYS A 1 198 ? -4.475 -3.740 1.730 1.00 95.81 198 LYS A O 1
ATOM 1609 N N . LEU A 1 199 ? -2.411 -3.846 0.846 1.00 96.81 199 LEU A N 1
ATOM 1610 C CA . LEU A 1 199 ? -1.737 -3.050 1.881 1.00 96.81 199 LEU A CA 1
ATOM 1611 C C . LEU A 1 199 ? -2.151 -1.574 1.806 1.00 96.81 199 LEU A C 1
ATOM 1613 O O . LEU A 1 199 ? -2.241 -0.908 2.831 1.00 96.81 199 LEU A O 1
ATOM 1617 N N . LEU A 1 200 ? -2.476 -1.086 0.609 1.00 97.25 200 LEU A N 1
ATOM 1618 C CA . LEU A 1 200 ? -2.901 0.289 0.348 1.00 97.25 200 LEU A CA 1
ATOM 1619 C C . LEU A 1 200 ? -4.429 0.437 0.220 1.00 97.25 200 LEU A C 1
ATOM 1621 O O . LEU A 1 200 ? -4.929 1.417 -0.326 1.00 97.25 200 LEU A O 1
ATOM 1625 N N . ASP A 1 201 ? -5.208 -0.513 0.748 1.00 95.94 201 ASP A N 1
ATOM 1626 C CA . ASP A 1 201 ? -6.668 -0.400 0.752 1.00 95.94 201 ASP A CA 1
ATOM 1627 C C . ASP A 1 201 ? -7.082 0.841 1.568 1.00 95.94 201 ASP A C 1
ATOM 1629 O O . ASP A 1 201 ? -6.704 1.006 2.738 1.00 95.94 201 ASP A O 1
ATOM 1633 N N . LEU A 1 202 ? -7.859 1.727 0.938 1.00 93.81 202 LEU A N 1
ATOM 1634 C CA . LEU A 1 202 ? -8.342 2.970 1.545 1.00 93.81 202 LEU A CA 1
ATOM 1635 C C . LEU A 1 202 ? -9.272 2.709 2.727 1.00 93.81 202 LEU A C 1
ATOM 1637 O O . LEU A 1 202 ? -9.429 3.577 3.581 1.00 93.81 202 LEU A O 1
ATOM 1641 N N . ASN A 1 203 ? -9.904 1.534 2.781 1.00 92.44 203 ASN A N 1
ATOM 1642 C CA . ASN A 1 203 ? -10.679 1.117 3.935 1.00 92.44 203 ASN A CA 1
ATOM 1643 C C . ASN A 1 203 ? -9.787 0.295 4.884 1.00 92.44 203 ASN A C 1
ATOM 1645 O O . ASN A 1 203 ? -9.496 -0.868 4.586 1.00 92.44 203 ASN A O 1
ATOM 1649 N N . PRO A 1 204 ? -9.437 0.814 6.077 1.00 93.25 204 PRO A N 1
ATOM 1650 C CA . PRO A 1 204 ? -8.538 0.122 7.006 1.00 93.25 204 PRO A CA 1
ATOM 1651 C C . PRO A 1 204 ? -9.064 -1.250 7.441 1.00 93.25 204 PRO A C 1
ATOM 1653 O O . PRO A 1 204 ? -8.288 -2.167 7.701 1.00 93.25 204 PRO A O 1
ATOM 1656 N N . LYS A 1 205 ? -10.393 -1.431 7.470 1.00 91.50 205 LYS A N 1
ATOM 1657 C CA . LYS A 1 205 ? -11.032 -2.710 7.823 1.00 91.50 205 LYS A CA 1
ATOM 1658 C C . LYS A 1 205 ? -10.843 -3.776 6.747 1.00 91.50 205 LYS A C 1
ATOM 1660 O O . LYS A 1 205 ? -10.871 -4.960 7.058 1.00 91.50 205 LYS A O 1
ATOM 1665 N N . LYS A 1 206 ? -10.678 -3.362 5.490 1.00 92.62 206 LYS A N 1
ATOM 1666 C CA . LYS A 1 206 ? -10.437 -4.258 4.353 1.00 92.62 206 LYS A CA 1
ATOM 1667 C C . LYS A 1 206 ? -8.950 -4.425 4.051 1.00 92.62 206 LYS A C 1
ATOM 1669 O O . LYS A 1 206 ? -8.607 -5.357 3.335 1.00 92.62 206 LYS A O 1
ATOM 1674 N N . ARG A 1 207 ? -8.090 -3.554 4.581 1.00 94.88 207 ARG A N 1
ATOM 1675 C CA . ARG A 1 207 ? -6.640 -3.576 4.376 1.00 94.88 207 ARG A CA 1
ATOM 1676 C C . ARG A 1 207 ? -6.012 -4.872 4.872 1.00 94.88 207 ARG A C 1
ATOM 1678 O O . ARG A 1 207 ? -6.398 -5.376 5.932 1.00 94.88 207 ARG A O 1
ATOM 1685 N N . LEU A 1 208 ? -5.036 -5.380 4.121 1.00 93.44 208 LEU A N 1
ATOM 1686 C CA . LEU A 1 208 ? -4.281 -6.581 4.478 1.00 93.44 208 LEU A CA 1
ATOM 1687 C C . LEU A 1 208 ? -3.625 -6.388 5.850 1.00 93.44 208 LEU A C 1
ATOM 1689 O O . LEU A 1 208 ? -3.014 -5.351 6.100 1.00 93.44 208 LEU A O 1
ATOM 1693 N N . ASP A 1 209 ? -3.794 -7.347 6.758 1.00 91.44 209 ASP A N 1
ATOM 1694 C CA . ASP A 1 209 ? -3.065 -7.353 8.024 1.00 91.44 209 ASP A CA 1
ATOM 1695 C C . ASP A 1 209 ? -1.675 -7.979 7.866 1.00 91.44 209 ASP A C 1
ATOM 1697 O O . ASP A 1 209 ? -1.448 -8.819 6.995 1.00 91.44 209 ASP A O 1
ATOM 1701 N N . ALA A 1 210 ? -0.752 -7.589 8.746 1.00 88.94 210 ALA A N 1
ATOM 1702 C CA . ALA A 1 210 ? 0.615 -8.095 8.732 1.00 88.94 210 ALA A CA 1
ATOM 1703 C C . ALA A 1 210 ? 0.681 -9.627 8.860 1.00 88.94 210 ALA A C 1
ATOM 1705 O O . ALA A 1 210 ? 1.490 -10.255 8.187 1.00 88.94 210 ALA A O 1
ATOM 1706 N N . GLY A 1 211 ? -0.188 -10.247 9.665 1.00 88.00 211 GLY A N 1
ATOM 1707 C CA . GLY A 1 211 ? -0.208 -11.700 9.841 1.00 88.00 211 GLY A CA 1
ATOM 1708 C C . GLY A 1 211 ? -0.614 -12.445 8.568 1.00 88.00 211 GLY A C 1
ATOM 1709 O O . GLY A 1 211 ? 0.025 -13.426 8.194 1.00 88.00 211 GLY A O 1
ATOM 1710 N N . ALA A 1 212 ? -1.649 -11.972 7.878 1.00 88.19 212 ALA A N 1
ATOM 1711 C CA . ALA A 1 212 ? -2.076 -12.502 6.589 1.00 88.19 212 ALA A CA 1
ATOM 1712 C C . ALA A 1 212 ? -1.045 -12.229 5.489 1.00 88.19 212 ALA A C 1
ATOM 1714 O O . ALA A 1 212 ? -0.846 -13.087 4.633 1.00 88.19 212 ALA A O 1
ATOM 1715 N N . PHE A 1 213 ? -0.364 -11.078 5.525 1.00 89.94 213 PHE A N 1
ATOM 1716 C CA . PHE A 1 213 ? 0.719 -10.776 4.591 1.00 89.94 213 PHE A CA 1
ATOM 1717 C C . PHE A 1 213 ? 1.917 -11.714 4.786 1.00 89.94 213 PHE A C 1
ATOM 1719 O O . PHE A 1 213 ? 2.375 -12.307 3.814 1.00 89.94 213 PHE A O 1
ATOM 1726 N N . LEU A 1 214 ? 2.366 -11.929 6.029 1.00 87.50 214 LEU A N 1
ATOM 1727 C CA . LEU A 1 214 ? 3.439 -12.879 6.370 1.00 87.50 214 LEU A CA 1
ATOM 1728 C C . LEU A 1 214 ? 3.128 -14.310 5.910 1.00 87.50 214 LEU A C 1
ATOM 1730 O O . LEU A 1 214 ? 4.030 -15.037 5.519 1.00 87.50 214 LEU A O 1
ATOM 1734 N N . LYS A 1 215 ? 1.851 -14.707 5.924 1.00 85.88 215 LYS A N 1
ATOM 1735 C CA . LYS A 1 215 ? 1.391 -16.034 5.476 1.00 85.88 215 LYS A CA 1
ATOM 1736 C C . LYS A 1 215 ? 1.070 -16.116 3.980 1.00 85.88 215 LYS A C 1
ATOM 1738 O O . LYS A 1 215 ? 0.686 -17.189 3.507 1.00 85.88 215 LYS A O 1
ATOM 1743 N N . SER A 1 216 ? 1.142 -14.998 3.260 1.00 85.56 216 SER A N 1
ATOM 1744 C CA . SER A 1 216 ? 0.885 -14.961 1.820 1.00 85.56 216 SER A CA 1
ATOM 1745 C C . SER A 1 216 ? 2.029 -15.612 1.050 1.00 85.56 216 SER A C 1
ATOM 1747 O O . SER A 1 216 ? 3.172 -15.618 1.510 1.00 85.56 216 SER A O 1
ATOM 1749 N N . ASP A 1 217 ? 1.741 -16.107 -0.152 1.00 85.00 217 ASP A N 1
ATOM 1750 C CA . ASP A 1 217 ? 2.757 -16.795 -0.955 1.00 85.00 217 ASP A CA 1
ATOM 1751 C C . ASP A 1 217 ? 3.862 -15.842 -1.448 1.00 85.00 217 ASP A C 1
ATOM 1753 O O . ASP A 1 217 ? 4.955 -16.294 -1.774 1.00 85.00 217 ASP A O 1
ATOM 1757 N N . TRP A 1 218 ? 3.653 -14.514 -1.379 1.00 86.75 218 TRP A N 1
ATOM 1758 C CA . TRP A 1 218 ? 4.743 -13.547 -1.557 1.00 86.75 218 TRP A CA 1
ATOM 1759 C C . TRP A 1 218 ? 5.856 -13.802 -0.535 1.00 86.75 218 TRP A C 1
ATOM 1761 O O . TRP A 1 218 ? 7.024 -13.898 -0.906 1.00 86.75 218 TRP A O 1
ATOM 1771 N N . LEU A 1 219 ? 5.520 -13.918 0.749 1.00 85.38 219 LEU A N 1
ATOM 1772 C CA . LEU A 1 219 ? 6.519 -14.002 1.814 1.00 85.38 219 LEU A CA 1
ATOM 1773 C C . LEU A 1 219 ? 6.957 -15.430 2.151 1.00 85.38 219 LEU A C 1
ATOM 1775 O O . LEU A 1 219 ? 7.904 -15.584 2.914 1.00 85.38 219 LEU A O 1
ATOM 1779 N N . ALA A 1 220 ? 6.366 -16.452 1.527 1.00 79.56 220 ALA A N 1
ATOM 1780 C CA . ALA A 1 220 ? 6.771 -17.848 1.707 1.00 79.56 220 ALA A CA 1
ATOM 1781 C C . ALA A 1 220 ? 8.286 -18.117 1.517 1.00 79.56 220 ALA A C 1
ATOM 1783 O O . ALA A 1 220 ? 8.827 -18.923 2.272 1.00 79.56 220 ALA A O 1
ATOM 1784 N N . PRO A 1 221 ? 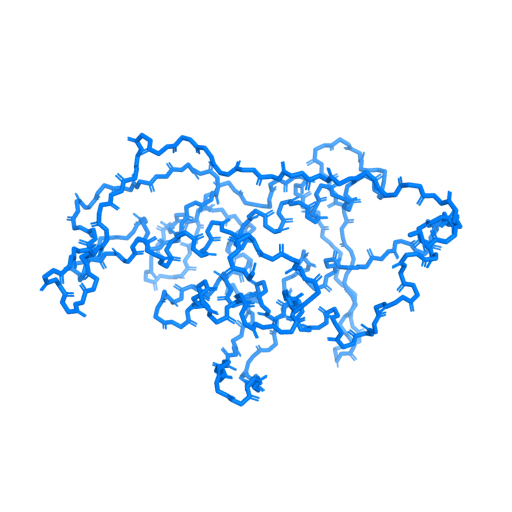9.011 -17.456 0.586 1.00 74.75 221 PRO A N 1
ATOM 1785 C CA . PRO A 1 221 ? 10.456 -17.652 0.427 1.00 74.75 221 PRO A CA 1
ATOM 1786 C C . PRO A 1 221 ? 11.325 -16.869 1.426 1.00 74.75 221 PRO A C 1
ATOM 1788 O O . PRO A 1 221 ? 12.551 -16.985 1.386 1.00 74.75 221 PRO A O 1
ATOM 1791 N N . VAL A 1 222 ? 10.739 -16.001 2.257 1.00 74.75 222 VAL A N 1
ATOM 1792 C CA . VAL A 1 222 ? 11.481 -15.095 3.142 1.00 74.75 222 VAL A CA 1
ATOM 1793 C C . VAL A 1 222 ? 11.637 -15.726 4.522 1.00 74.75 222 VAL A C 1
ATOM 1795 O O . VAL A 1 222 ? 10.663 -15.890 5.250 1.00 74.75 222 VAL A O 1
ATOM 1798 N N . GLU A 1 223 ? 12.881 -16.008 4.918 1.00 68.94 223 GLU A N 1
ATOM 1799 C CA . GLU A 1 223 ? 13.202 -16.437 6.283 1.00 68.94 223 GLU A CA 1
ATOM 1800 C C . GLU A 1 223 ? 12.832 -15.336 7.288 1.00 68.94 223 GLU A C 1
ATOM 1802 O O . GLU A 1 223 ? 13.451 -14.264 7.321 1.00 68.94 223 GLU A O 1
ATOM 1807 N N . CYS A 1 224 ? 11.832 -15.599 8.127 1.00 65.12 224 CYS A N 1
ATOM 1808 C CA . CYS A 1 224 ? 11.455 -14.711 9.217 1.00 65.12 224 CYS A CA 1
ATOM 1809 C C . CYS A 1 224 ? 12.193 -15.118 10.499 1.00 65.12 224 CYS A C 1
ATOM 1811 O O . CYS A 1 224 ? 12.259 -16.292 10.847 1.00 65.12 224 CYS A O 1
ATOM 1813 N N . CYS A 1 225 ? 12.742 -14.143 11.230 1.00 55.59 225 CYS A N 1
ATOM 1814 C CA . CYS A 1 225 ? 13.353 -14.382 12.540 1.00 55.59 225 CYS A CA 1
ATOM 1815 C C . CYS A 1 225 ? 12.254 -14.730 13.561 1.00 55.59 225 CYS A C 1
ATOM 1817 O O . CYS A 1 225 ? 11.733 -13.843 14.236 1.00 55.59 225 CYS A O 1
ATOM 1819 N N . GLY A 1 226 ? 11.868 -15.998 13.630 1.00 53.72 226 GLY A N 1
ATOM 1820 C CA . GLY A 1 226 ? 10.755 -16.484 14.444 1.00 53.72 226 GLY A CA 1
ATOM 1821 C C . GLY A 1 226 ? 10.411 -17.954 14.205 1.00 53.72 226 GLY A C 1
ATOM 1822 O O . GLY A 1 226 ? 9.761 -18.538 15.071 1.00 53.72 226 GLY A O 1
ATOM 1823 N N . ASP A 1 227 ? 10.874 -18.524 13.087 1.00 43.62 227 ASP A N 1
ATOM 1824 C CA . ASP A 1 227 ? 10.925 -19.971 12.847 1.00 43.62 227 ASP A CA 1
ATOM 1825 C C . ASP A 1 227 ? 12.194 -20.613 13.439 1.00 43.62 227 ASP A C 1
ATOM 1827 O O . ASP A 1 227 ? 13.252 -19.932 13.481 1.00 43.62 227 ASP A O 1
#

Nearest PDB structures (foldseek):
  6q8p-assembly3_C  TM=4.688E-01  e=1.876E-01  Homo sapiens
  6i5h-assembly1_A  TM=4.380E-01  e=3.340E-01  Homo sapiens
  4h3b-assembly2_C  TM=4.638E-01  e=8.409E-01  Homo sapiens
  7z5n-assembly4_D  TM=4.172E-01  e=5.300E-01  Homo sapiens
  8dh1-assembly1_B  TM=4.148E-01  e=2.666E+00  Escherichia phage T7

Radius of gyration: 18.95 Å; Cα contacts (8 Å, |Δi|>4): 281; chains: 1; bounding box: 47×40×56 Å

Organism: NCBI:txid27326

Foldseek 3Di:
DVPPDDPDDDDDDDDDCVQPDQQDDPPDPHGDFAQPLAQDDAWPLFAQCSQDNPNVGHRPQLSVLSSVLQQLLQVLLLVVCVQQVNPPQKDKFWDQDPVVRDIDIDIATSGHRWGYSYAPDPVVLHHPTPSNSVCVVQFWDWAADLVVRDIGGPHDGDSRSLNCSPPHPPPDDDPVVVVVCVPDDPVLSVQVSVLSSLSNPSDSVSHDGPVSVCSHPNNVVPDDPPD

pLDDT: mean 83.78, std 12.98, range [32.62, 97.44]

Sequence (227 aa):
MVDGKKRCRVNLKISDFGKSSVVRTQWDTLEQLSTSGVAIGSEPYMAPEEHTNAHQGISLLKKDCWALGAIVLILFNIRRSFFFKSNGAQCQLEFYDTKEDETDTRTYGAAYLWQTTEAKSLKLGKYKDPVFAEYVKTAMVAHYDSKSKEWSMQKRGKFIPIETMFDIPSHFKDPGYDNDVEAFEKDDFDLRKFCTYKLLDLNPKKRLDAGAFLKSDWLAPVECCGD

InterPro domains:
  IPR000719 Protein kinase domain [PF00069] (10-219)
  IPR000719 Protein kinase domain [PS50011] (1-219)
  IPR011009 Protein kinase-like domain superfamily [SSF56112] (11-222)